Protein AF-A0A428RPM4-F1 (afdb_monomer)

pLDDT: mean 79.4, std 20.03, range [29.44, 98.31]

Nearest PDB structures (foldseek):
  3gei-assembly2_C  TM=2.822E-01  e=1.642E+00  Chlorobaculum tepidum
  3gei-assembly2_B  TM=3.464E-01  e=2.637E+00  Chlorobaculum tepidum
  3gei-assembly1_A-2  TM=3.488E-01  e=3.039E+00  Chlorobaculum tepidum

Secondary structure (DSSP, 8-state):
--------TT----HHHHHHHHHTS--------------HHHHHHHHHHHHHHHHHHHHTT-TTTS--EE-TTSSEE-TTPPP--TT-PPPTTTTHHHHHHHTT-GGG-TTTHHHHHHHHHS-SSS-HHHHHHHHHHHHHTSTT----HHHHHHHHHHHHHHHHHHHHHHHHHHHHHHH-GGGGG-SSS-SHHHHHHHHHHHTT----SS--SSHHHHHTTS---STTHHHHHHHHHHHHHHHHHHHHHHHHSS-HHHHHHHHHHHHHHHHHHTT---HHHHHHHHHHSPP---

Organism: NCBI:txid1325733

Mean predicted aligned error: 12.42 Å

Structure (mmCIF, N/CA/C/O backbone):
data_AF-A0A428RPM4-F1
#
_entry.id   AF-A0A428RPM4-F1
#
loop_
_atom_site.group_PDB
_atom_site.id
_atom_site.type_symbol
_atom_site.label_atom_id
_atom_site.label_alt_id
_atom_site.label_comp_id
_atom_site.label_asym_id
_atom_site.label_entity_id
_atom_site.label_seq_id
_atom_site.pdbx_PDB_ins_code
_atom_site.Cartn_x
_atom_site.Cartn_y
_atom_site.Cartn_z
_atom_site.occupancy
_atom_site.B_iso_or_equiv
_atom_site.auth_seq_id
_atom_site.auth_comp_id
_atom_site.auth_asym_id
_atom_site.auth_atom_id
_atom_site.pdbx_PDB_model_num
ATOM 1 N N . MET A 1 1 ? 52.875 -38.353 -20.914 1.00 39.22 1 MET A N 1
ATOM 2 C CA . MET A 1 1 ? 52.118 -38.393 -19.646 1.00 39.22 1 MET A CA 1
ATOM 3 C C . MET A 1 1 ? 50.857 -37.572 -19.830 1.00 39.22 1 MET A C 1
ATOM 5 O O . MET A 1 1 ? 50.895 -36.584 -20.552 1.00 39.22 1 MET A O 1
ATOM 9 N N . ASP A 1 2 ? 49.762 -38.096 -19.299 1.00 30.70 2 ASP A N 1
ATOM 10 C CA . ASP A 1 2 ? 48.407 -38.073 -19.847 1.00 30.70 2 ASP A CA 1
ATOM 11 C C . ASP A 1 2 ? 47.701 -36.726 -20.037 1.00 30.70 2 ASP A C 1
ATOM 13 O O . ASP A 1 2 ? 47.651 -35.876 -19.153 1.00 30.70 2 ASP A O 1
ATOM 17 N N . ARG A 1 3 ? 47.013 -36.641 -21.184 1.00 38.94 3 ARG A N 1
ATOM 18 C CA . ARG A 1 3 ? 45.742 -35.934 -21.367 1.00 38.94 3 ARG A CA 1
ATOM 19 C C . ARG A 1 3 ? 44.627 -36.953 -21.120 1.00 38.94 3 ARG A C 1
ATOM 21 O O . ARG A 1 3 ? 44.467 -37.821 -21.970 1.00 38.94 3 ARG A O 1
ATOM 28 N N . SER A 1 4 ? 43.868 -36.855 -20.025 1.00 35.62 4 SER A N 1
ATOM 29 C CA . SER A 1 4 ? 42.532 -37.474 -19.867 1.00 35.62 4 SER A CA 1
ATOM 30 C C . SER A 1 4 ? 41.901 -37.121 -18.517 1.00 35.62 4 SER A C 1
ATOM 32 O O . SER A 1 4 ? 42.290 -37.663 -17.491 1.00 35.62 4 SER A O 1
ATOM 34 N N . ALA A 1 5 ? 40.903 -36.239 -18.539 1.00 41.16 5 ALA A N 1
ATOM 35 C CA . ALA A 1 5 ? 39.765 -36.214 -17.612 1.00 41.16 5 ALA A CA 1
ATOM 36 C C . ALA A 1 5 ? 38.704 -35.296 -18.251 1.00 41.16 5 ALA A C 1
ATOM 38 O O . ALA A 1 5 ? 38.749 -34.079 -18.113 1.00 41.16 5 ALA A O 1
ATOM 39 N N . LEU A 1 6 ? 38.031 -35.788 -19.292 1.00 35.53 6 LEU A N 1
ATOM 40 C CA . LEU A 1 6 ? 36.668 -36.329 -19.217 1.00 35.53 6 LEU A CA 1
ATOM 41 C C . LEU A 1 6 ? 35.630 -35.287 -18.780 1.00 35.53 6 LEU A C 1
ATOM 43 O O . LEU A 1 6 ? 35.287 -35.128 -17.615 1.00 35.53 6 LEU A O 1
ATOM 47 N N . TYR A 1 7 ? 35.139 -34.615 -19.821 1.00 34.03 7 TYR A N 1
ATOM 48 C CA . TYR A 1 7 ? 33.744 -34.250 -20.039 1.00 34.03 7 TYR A CA 1
ATOM 49 C C . TYR A 1 7 ? 32.807 -35.312 -19.434 1.00 34.03 7 TYR A C 1
ATOM 51 O O . TYR A 1 7 ? 32.872 -36.476 -19.832 1.00 34.03 7 TYR A O 1
ATOM 59 N N . ASP A 1 8 ? 31.949 -34.914 -18.496 1.00 38.62 8 ASP A N 1
ATOM 60 C CA . ASP A 1 8 ? 30.828 -35.733 -18.028 1.00 38.62 8 ASP A CA 1
ATOM 61 C C . ASP A 1 8 ? 29.571 -35.318 -18.819 1.00 38.62 8 ASP A C 1
ATOM 63 O O . ASP A 1 8 ? 29.056 -34.214 -18.606 1.00 38.62 8 ASP A O 1
ATOM 67 N N . PRO A 1 9 ? 29.079 -36.142 -19.766 1.00 36.06 9 PRO A N 1
ATOM 68 C CA . PRO A 1 9 ? 27.931 -35.804 -20.598 1.00 36.06 9 PRO A CA 1
ATOM 69 C C . PRO A 1 9 ? 26.579 -36.007 -19.891 1.00 36.06 9 PRO A C 1
ATOM 71 O O . PRO A 1 9 ? 25.546 -35.819 -20.525 1.00 36.06 9 PRO A O 1
ATOM 74 N N . ASN A 1 10 ? 26.554 -36.352 -18.596 1.00 34.84 10 ASN A N 1
ATOM 75 C CA . ASN A 1 10 ? 25.318 -36.625 -17.852 1.00 34.84 10 ASN A CA 1
ATOM 76 C C . ASN A 1 10 ? 24.951 -35.571 -16.799 1.00 34.84 10 ASN A C 1
ATOM 78 O O . ASN A 1 10 ? 24.071 -35.802 -15.967 1.00 34.84 10 ASN A O 1
ATOM 82 N N . ARG A 1 11 ? 25.531 -34.366 -16.852 1.00 37.38 11 ARG A N 1
ATOM 83 C CA . ARG A 1 11 ? 25.054 -33.240 -16.033 1.00 37.38 11 ARG A CA 1
ATOM 84 C C . ARG A 1 11 ? 23.840 -32.561 -16.679 1.00 37.38 11 ARG A C 1
ATOM 86 O O . ARG A 1 11 ? 23.841 -31.367 -16.955 1.00 37.38 11 ARG A O 1
ATOM 93 N N . THR A 1 12 ? 22.786 -33.340 -16.916 1.00 35.66 12 THR A N 1
ATOM 94 C CA . THR A 1 12 ? 21.436 -32.832 -17.178 1.00 35.66 12 THR A CA 1
ATOM 95 C C . THR A 1 12 ? 20.975 -32.031 -15.965 1.00 35.66 12 THR A C 1
ATOM 97 O O . THR A 1 12 ? 20.675 -32.575 -14.901 1.00 35.66 12 THR A O 1
ATOM 100 N N . THR A 1 13 ? 20.960 -30.711 -16.117 1.00 39.72 13 THR A N 1
ATOM 101 C CA . THR A 1 13 ? 20.360 -29.760 -15.189 1.00 39.72 13 THR A CA 1
ATOM 102 C C . THR A 1 13 ? 18.851 -29.998 -15.143 1.00 39.72 13 THR A C 1
ATOM 104 O O . THR A 1 13 ? 18.083 -29.477 -15.945 1.00 39.72 13 THR A O 1
ATOM 107 N N . ASN A 1 14 ? 18.414 -30.793 -14.165 1.00 38.25 14 ASN A N 1
ATOM 108 C CA . ASN A 1 14 ? 17.008 -31.020 -13.805 1.00 38.25 14 ASN A CA 1
ATOM 109 C C . ASN A 1 14 ? 16.350 -29.773 -13.166 1.00 38.25 14 ASN A C 1
ATOM 111 O O . ASN A 1 14 ? 15.651 -29.869 -12.159 1.00 38.25 14 ASN A O 1
ATOM 115 N N . ALA A 1 15 ? 16.570 -28.590 -13.741 1.00 42.22 15 ALA A N 1
ATOM 116 C CA . ALA A 1 15 ? 16.002 -27.330 -13.269 1.00 42.22 15 ALA A CA 1
ATOM 117 C C . ALA A 1 15 ? 14.470 -27.213 -13.462 1.00 42.22 15 ALA A C 1
ATOM 119 O O . ALA A 1 15 ? 13.824 -26.666 -12.570 1.00 42.22 15 ALA A O 1
ATOM 120 N N . PRO A 1 16 ? 13.825 -27.775 -14.514 1.00 41.69 16 PRO A N 1
ATOM 121 C CA . PRO A 1 16 ? 12.373 -27.617 -14.668 1.00 41.69 16 PRO A CA 1
ATOM 122 C C . PRO A 1 16 ? 11.565 -28.509 -13.710 1.00 41.69 16 PRO A C 1
ATOM 124 O O . PRO A 1 16 ? 10.480 -28.136 -13.273 1.00 41.69 16 PRO A O 1
ATOM 127 N N . ALA A 1 17 ? 12.097 -29.683 -13.347 1.00 39.31 17 ALA A N 1
ATOM 128 C CA . ALA A 1 17 ? 11.408 -30.642 -12.479 1.00 39.31 17 ALA A CA 1
ATOM 129 C C . ALA A 1 17 ? 11.501 -30.271 -10.988 1.00 39.31 17 ALA A C 1
ATOM 131 O O . ALA A 1 17 ? 10.574 -30.543 -10.227 1.00 39.31 17 ALA A O 1
ATOM 132 N N . GLN A 1 18 ? 12.588 -29.613 -10.566 1.00 39.88 18 GLN A N 1
ATOM 133 C CA . GLN A 1 18 ? 12.721 -29.115 -9.194 1.00 39.88 18 GLN A CA 1
ATOM 134 C C . GLN A 1 18 ? 11.823 -27.900 -8.920 1.00 39.88 18 GLN A C 1
ATOM 136 O O . GLN A 1 18 ? 11.334 -27.774 -7.800 1.00 39.88 18 GLN A O 1
ATOM 141 N N . LEU A 1 19 ? 11.537 -27.068 -9.930 1.00 38.69 19 LEU A N 1
ATOM 142 C CA . LEU A 1 19 ? 10.578 -25.961 -9.818 1.00 38.69 19 LEU A CA 1
ATOM 143 C C . LEU A 1 19 ? 9.126 -26.463 -9.750 1.00 38.69 19 LEU A C 1
ATOM 145 O O . LEU A 1 19 ? 8.358 -26.026 -8.896 1.00 38.69 19 LEU A O 1
ATOM 149 N N . LEU A 1 20 ? 8.766 -27.462 -10.562 1.00 35.69 20 LEU A N 1
ATOM 150 C CA . LEU A 1 20 ? 7.437 -28.087 -10.511 1.00 35.69 20 LEU A CA 1
ATOM 151 C C . LEU A 1 20 ? 7.187 -28.862 -9.204 1.00 35.69 20 LEU A C 1
ATOM 153 O O . LEU A 1 20 ? 6.078 -28.821 -8.678 1.00 35.69 20 LEU A O 1
ATOM 157 N N . ALA A 1 21 ? 8.214 -29.492 -8.623 1.00 38.84 21 ALA A N 1
ATOM 158 C CA . ALA A 1 21 ? 8.105 -30.173 -7.329 1.00 38.84 21 ALA A CA 1
ATOM 159 C C . ALA A 1 21 ? 7.986 -29.212 -6.125 1.00 38.84 21 ALA A C 1
ATOM 161 O O . ALA A 1 21 ? 7.526 -29.626 -5.058 1.00 38.84 21 ALA A O 1
ATOM 162 N N . GLN A 1 22 ? 8.386 -27.942 -6.272 1.00 39.94 22 GLN A N 1
ATOM 163 C CA . GLN A 1 22 ? 8.163 -26.907 -5.253 1.00 39.94 22 GLN A CA 1
ATOM 164 C C . GLN A 1 22 ? 6.735 -26.346 -5.302 1.00 39.94 22 GLN A C 1
ATOM 166 O O . GLN A 1 22 ? 6.179 -26.034 -4.250 1.00 39.94 22 GLN A O 1
ATOM 171 N N . LEU A 1 23 ? 6.106 -26.324 -6.483 1.00 36.31 23 LEU A N 1
ATOM 172 C CA . LEU A 1 23 ? 4.717 -25.882 -6.677 1.00 36.31 23 LEU A CA 1
ATOM 173 C C . LEU A 1 23 ? 3.664 -26.903 -6.206 1.00 36.31 23 LEU A C 1
ATOM 175 O O . LEU A 1 23 ? 2.506 -26.544 -6.015 1.00 36.31 23 LEU A O 1
ATOM 179 N N . THR A 1 24 ? 4.048 -28.163 -5.981 1.00 33.50 24 THR A 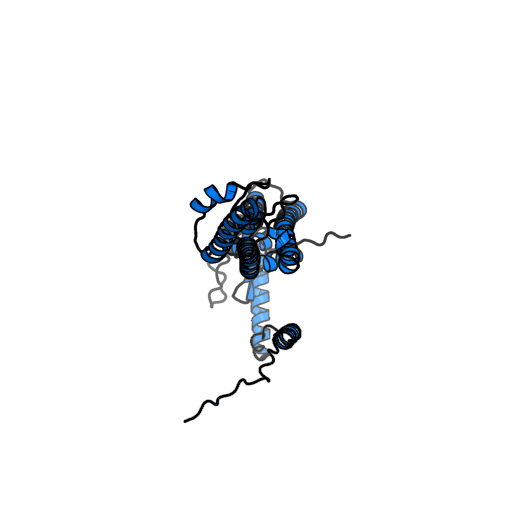N 1
ATOM 180 C CA . THR A 1 24 ? 3.146 -29.228 -5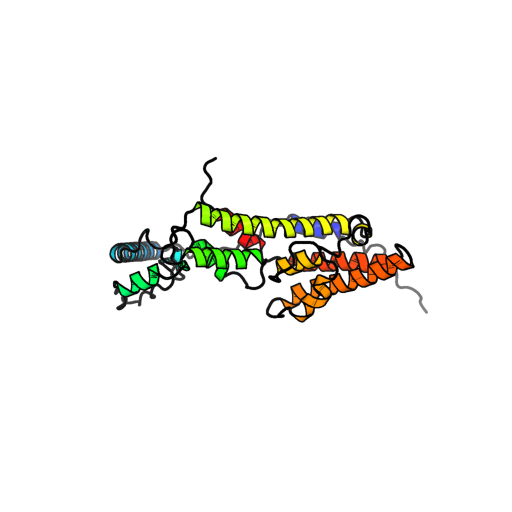.501 1.00 33.50 24 THR A CA 1
ATOM 181 C C . THR A 1 24 ? 3.359 -29.616 -4.039 1.00 33.50 24 THR A C 1
ATOM 183 O O . THR A 1 24 ? 2.801 -30.617 -3.584 1.00 33.50 24 THR A O 1
ATOM 186 N N . ARG A 1 25 ? 4.162 -28.868 -3.268 1.00 31.44 25 ARG A N 1
ATOM 187 C CA . ARG A 1 25 ? 4.266 -29.138 -1.829 1.00 31.44 25 ARG A CA 1
ATOM 188 C C . ARG A 1 25 ? 2.937 -28.782 -1.158 1.00 31.44 25 ARG A C 1
ATOM 190 O O . ARG A 1 25 ? 2.481 -27.648 -1.308 1.00 31.44 25 ARG A O 1
ATOM 197 N N . PRO A 1 26 ? 2.307 -29.704 -0.406 1.00 30.61 26 PRO A N 1
ATOM 198 C CA . PRO A 1 26 ? 1.167 -29.339 0.415 1.00 30.61 26 PRO A CA 1
ATOM 199 C C . PRO A 1 26 ? 1.615 -28.205 1.330 1.00 30.61 26 PRO A C 1
ATOM 201 O O . PRO A 1 26 ? 2.665 -28.314 1.971 1.00 30.61 26 PRO A O 1
ATOM 204 N N . ARG A 1 27 ? 0.834 -27.113 1.326 1.00 37.53 27 ARG A N 1
ATOM 205 C CA . ARG A 1 27 ? 0.951 -25.984 2.251 1.00 37.53 27 ARG A CA 1
ATOM 206 C C . ARG A 1 27 ? 1.412 -26.539 3.590 1.00 37.53 27 ARG A C 1
ATOM 208 O O . ARG A 1 27 ? 0.703 -27.351 4.187 1.00 37.53 27 ARG A O 1
ATOM 215 N N . SER A 1 28 ? 2.600 -26.141 4.039 1.00 35.09 28 SER A N 1
ATOM 216 C CA . SER A 1 28 ? 2.942 -26.285 5.442 1.00 35.09 28 SER A CA 1
ATOM 217 C C . SER A 1 28 ? 1.869 -25.502 6.175 1.00 35.09 28 SER A C 1
ATOM 219 O O . SER A 1 28 ? 1.905 -24.273 6.215 1.00 35.09 28 SER A O 1
ATOM 221 N N . PHE A 1 29 ? 0.861 -26.224 6.664 1.00 34.94 29 PHE A N 1
ATOM 222 C CA . PHE A 1 29 ? -0.007 -25.745 7.711 1.00 34.94 29 PHE A CA 1
ATOM 223 C C . PHE A 1 29 ? 0.923 -25.073 8.703 1.00 34.94 29 PHE A C 1
ATOM 225 O O . PHE A 1 29 ? 1.905 -25.690 9.132 1.00 34.94 29 PHE A O 1
ATOM 232 N N . ILE A 1 30 ? 0.642 -23.807 9.009 1.00 31.69 30 ILE A N 1
ATOM 233 C CA . ILE A 1 30 ? 1.095 -23.202 10.251 1.00 31.69 30 ILE A CA 1
ATOM 234 C C . ILE A 1 30 ? 0.892 -24.303 11.279 1.00 31.69 30 ILE A C 1
ATOM 236 O O . ILE A 1 30 ? -0.237 -24.753 11.495 1.00 31.69 30 ILE A O 1
ATOM 240 N N . LYS A 1 31 ? 1.998 -24.859 11.777 1.00 30.45 31 LYS A N 1
ATOM 241 C CA . LYS A 1 31 ? 1.939 -25.869 12.815 1.00 30.45 31 LYS A CA 1
ATOM 242 C C . LYS A 1 31 ? 1.395 -25.065 13.976 1.00 30.45 31 LYS A C 1
ATOM 244 O O . LYS A 1 31 ? 2.150 -24.323 14.601 1.00 30.45 31 LYS A O 1
ATOM 249 N N . MET A 1 32 ? 0.072 -25.108 14.163 1.00 29.44 32 MET A N 1
ATOM 250 C CA . MET A 1 32 ? -0.535 -24.548 15.353 1.00 29.44 32 MET A CA 1
ATOM 251 C C . MET A 1 32 ? 0.316 -25.074 16.506 1.00 29.44 32 MET A C 1
ATOM 253 O O . MET A 1 32 ? 0.685 -26.262 16.469 1.00 29.44 32 MET A O 1
ATOM 257 N N . PRO A 1 33 ? 0.714 -24.216 17.461 1.00 35.88 33 PRO A N 1
ATOM 258 C CA . PRO A 1 33 ? 1.387 -24.705 18.651 1.00 35.88 33 PRO A CA 1
ATOM 259 C C . PRO A 1 33 ? 0.584 -25.916 19.133 1.00 35.88 33 PRO A C 1
ATOM 261 O O . PRO A 1 33 ? -0.650 -25.848 19.080 1.00 35.88 33 PRO A O 1
ATOM 264 N N . PRO A 1 34 ? 1.242 -27.049 19.460 1.00 32.94 34 PRO A N 1
ATOM 265 C CA . PRO A 1 34 ? 0.535 -28.270 19.814 1.00 32.94 34 PRO A CA 1
ATOM 266 C C . PRO A 1 34 ? -0.546 -27.878 20.805 1.00 32.94 34 PRO A C 1
ATOM 268 O O . PRO A 1 34 ? -0.228 -27.244 21.815 1.00 32.94 34 PRO A O 1
ATOM 271 N N . SER A 1 35 ? -1.806 -28.141 20.445 1.00 47.25 35 SER A N 1
ATOM 272 C CA . SER A 1 35 ? -2.949 -27.806 21.277 1.00 47.25 35 SER A CA 1
ATOM 273 C C . SER A 1 35 ? -2.623 -28.324 22.665 1.00 47.25 35 SER A C 1
ATOM 275 O O . SER A 1 35 ? -2.435 -29.528 22.863 1.00 47.25 35 SER A O 1
ATOM 277 N N . LEU A 1 36 ? -2.417 -27.384 23.595 1.00 46.25 36 LEU A N 1
ATOM 278 C CA . LEU A 1 36 ? -2.118 -27.709 24.979 1.00 46.25 36 LEU A CA 1
ATOM 279 C C . LEU A 1 36 ? -3.168 -28.735 25.404 1.00 46.25 36 LEU A C 1
ATOM 281 O O . LEU A 1 36 ? -4.349 -28.500 25.132 1.00 46.25 36 LEU A O 1
ATOM 285 N N . PRO A 1 37 ? -2.773 -29.872 26.002 1.00 42.72 37 PRO A N 1
ATOM 286 C CA . PRO A 1 37 ? -3.720 -30.921 26.341 1.00 42.72 37 PRO A CA 1
ATOM 287 C C . PRO A 1 37 ? -4.884 -30.295 27.110 1.00 42.72 37 PRO A C 1
ATOM 289 O O . PRO A 1 37 ? -4.662 -29.640 28.134 1.00 42.72 37 PRO A O 1
ATOM 292 N N . HIS A 1 38 ? -6.096 -30.445 26.564 1.00 44.34 38 HIS A N 1
ATOM 293 C CA . HIS A 1 38 ? -7.338 -29.957 27.153 1.00 44.34 38 HIS A CA 1
ATOM 294 C C . HIS A 1 38 ? -7.514 -30.616 28.518 1.00 44.34 38 HIS A C 1
ATOM 296 O O . HIS A 1 38 ? -8.051 -31.717 28.641 1.00 44.34 38 HIS A O 1
ATOM 302 N N . SER A 1 39 ? -7.002 -29.970 29.564 1.00 53.78 39 SER A N 1
ATOM 303 C CA . SER A 1 39 ? -7.335 -30.341 30.924 1.00 53.78 39 SER A CA 1
ATOM 304 C C . SER A 1 39 ? -8.681 -29.686 31.247 1.00 53.78 39 SER A C 1
ATOM 306 O O . SER A 1 39 ? -8.790 -28.461 31.166 1.00 53.78 39 SER A O 1
ATOM 308 N N . PRO A 1 40 ? -9.713 -30.452 31.647 1.00 59.47 40 PRO A N 1
ATOM 309 C CA . PRO A 1 40 ? -11.056 -29.919 31.904 1.00 59.47 40 PRO A CA 1
ATOM 310 C C . PRO A 1 40 ? -11.080 -28.723 32.874 1.00 59.47 40 PRO A C 1
ATOM 312 O O . PRO A 1 40 ? -11.929 -27.837 32.768 1.00 59.47 40 PRO A O 1
ATOM 315 N N . GLY A 1 41 ? -10.115 -28.670 33.802 1.00 65.75 41 GLY A N 1
ATOM 316 C CA . GLY A 1 41 ? -9.934 -27.557 34.736 1.00 65.75 41 GLY A CA 1
ATOM 317 C C . GLY A 1 41 ? -9.415 -26.261 34.098 1.00 65.75 41 GLY A C 1
ATOM 318 O O . GLY A 1 41 ? -9.773 -25.181 34.562 1.00 65.75 41 GLY A O 1
ATOM 319 N N . ARG A 1 42 ? -8.624 -26.336 33.020 1.00 69.75 42 ARG A N 1
ATOM 320 C CA . ARG A 1 42 ? -8.118 -25.158 32.293 1.00 69.75 42 ARG A CA 1
ATOM 321 C C . ARG A 1 42 ? -9.239 -24.500 31.482 1.00 69.75 42 ARG A C 1
ATOM 323 O O . ARG A 1 42 ? -9.400 -23.286 31.551 1.00 69.75 42 ARG A O 1
ATOM 330 N N . ASP A 1 43 ? -10.096 -25.302 30.851 1.00 76.69 43 ASP A N 1
ATOM 331 C CA . ASP A 1 43 ? -11.269 -24.811 30.111 1.00 76.69 43 ASP A CA 1
ATOM 332 C C . ASP A 1 43 ? -12.345 -24.226 31.040 1.00 76.69 43 ASP A C 1
ATOM 334 O O . ASP A 1 43 ? -13.056 -23.282 30.691 1.00 76.69 43 ASP A O 1
ATOM 338 N N . ALA A 1 44 ? -12.519 -24.793 32.239 1.00 80.81 44 ALA A N 1
ATOM 339 C CA . ALA A 1 44 ? -13.427 -24.242 33.246 1.00 80.81 44 ALA A CA 1
ATOM 340 C C . ALA A 1 44 ? -12.950 -22.872 33.754 1.00 80.81 44 ALA A C 1
ATOM 342 O O . ALA A 1 44 ? -13.760 -21.950 33.857 1.00 80.81 44 ALA A O 1
ATOM 343 N N . ARG A 1 45 ? -11.643 -22.732 34.007 1.00 82.50 45 ARG A N 1
ATOM 344 C CA . ARG A 1 45 ? -11.022 -21.476 34.435 1.00 82.50 45 ARG A CA 1
ATOM 345 C C . ARG A 1 45 ? -11.130 -20.388 33.366 1.00 82.50 45 ARG A C 1
ATOM 347 O O . ARG A 1 45 ? -11.660 -19.324 33.661 1.00 82.50 45 ARG A O 1
ATOM 354 N N . TRP A 1 46 ? -10.743 -20.684 32.126 1.00 83.06 46 TRP A N 1
ATOM 355 C CA . TRP A 1 46 ? -10.836 -19.723 31.022 1.00 83.06 46 TRP A CA 1
ATOM 356 C C . TRP A 1 46 ? -12.277 -19.238 30.798 1.00 83.06 46 TRP A C 1
ATOM 358 O O . TRP A 1 46 ? -12.525 -18.048 30.633 1.00 83.06 46 TRP A O 1
ATOM 368 N N . ARG A 1 47 ? -13.271 -20.137 30.883 1.00 85.12 47 ARG A N 1
ATOM 369 C CA . ARG A 1 47 ? -14.692 -19.749 30.795 1.00 85.12 47 ARG A CA 1
ATOM 370 C C . ARG A 1 47 ? -15.133 -18.823 31.929 1.00 85.12 47 ARG A C 1
ATOM 372 O O . ARG A 1 47 ? -16.009 -17.988 31.708 1.00 85.12 47 ARG A O 1
ATOM 379 N N . ALA A 1 48 ? -14.590 -18.991 33.134 1.00 85.56 48 ALA A N 1
ATOM 380 C CA . ALA A 1 48 ? -14.882 -18.104 34.256 1.00 85.56 48 ALA A CA 1
ATOM 381 C C . ALA A 1 48 ? -14.272 -16.711 34.029 1.00 85.56 48 ALA A C 1
ATOM 383 O O . ALA A 1 48 ? -14.994 -15.722 34.138 1.00 85.56 48 ALA A O 1
ATOM 384 N N . GLU A 1 49 ? -13.004 -16.655 33.617 1.00 85.00 49 GLU A N 1
ATOM 385 C CA . GLU A 1 49 ? -12.281 -15.417 33.287 1.00 85.00 49 GLU A CA 1
ATOM 386 C C . GLU A 1 49 ? -12.975 -14.653 32.141 1.00 85.00 49 GLU A C 1
ATOM 388 O O . GLU A 1 49 ? -13.293 -13.473 32.273 1.00 85.00 49 GLU A O 1
ATOM 393 N N . MET A 1 50 ? -13.364 -15.349 31.068 1.00 87.25 50 MET A N 1
ATOM 394 C CA . MET A 1 50 ? -14.142 -14.791 29.953 1.00 87.25 50 MET A CA 1
ATOM 395 C C . MET A 1 50 ? -15.472 -14.172 30.412 1.00 87.25 50 MET A C 1
ATOM 397 O O . MET A 1 50 ? -15.807 -13.046 30.042 1.00 87.25 50 MET A O 1
ATOM 401 N N . ARG A 1 51 ? -16.250 -14.881 31.243 1.00 86.62 51 ARG A N 1
ATOM 402 C CA . ARG A 1 51 ? -17.528 -14.357 31.763 1.00 86.62 51 ARG A CA 1
ATOM 403 C C . ARG A 1 51 ? -17.325 -13.132 32.644 1.00 86.62 51 ARG A C 1
ATOM 405 O O . ARG A 1 51 ? -18.117 -12.195 32.560 1.00 86.62 51 ARG A O 1
ATOM 412 N N . GLN A 1 52 ? -16.287 -13.143 33.475 1.00 84.56 52 GLN A N 1
ATOM 413 C CA . GLN A 1 52 ? -15.943 -12.019 34.336 1.00 84.56 52 GLN A CA 1
ATOM 414 C C . GLN A 1 52 ? -15.557 -10.790 33.505 1.00 84.56 52 GLN A C 1
ATOM 416 O O . GLN A 1 52 ? -16.100 -9.711 33.740 1.00 84.56 52 GLN A O 1
ATOM 421 N N . ARG A 1 53 ? -14.720 -10.964 32.475 1.00 87.31 53 ARG A N 1
ATOM 422 C CA . ARG A 1 53 ? -14.323 -9.891 31.556 1.00 87.31 53 ARG A CA 1
ATOM 423 C C . ARG A 1 53 ? -15.516 -9.288 30.817 1.00 87.31 53 ARG A C 1
ATOM 425 O O . ARG A 1 53 ? -15.666 -8.069 30.772 1.00 87.31 53 ARG A O 1
ATOM 432 N N . LEU A 1 54 ? -16.412 -10.123 30.289 1.00 88.25 54 LEU A N 1
ATOM 433 C CA . LEU A 1 54 ? -17.631 -9.657 29.620 1.00 88.25 54 LEU A CA 1
ATOM 434 C C . LEU A 1 54 ? -18.562 -8.893 30.573 1.00 88.25 54 LEU A C 1
ATOM 436 O O . LEU A 1 54 ? -19.103 -7.853 30.196 1.00 88.25 54 LEU A O 1
ATOM 440 N N . ALA A 1 55 ? -18.731 -9.374 31.810 1.00 85.69 55 ALA A N 1
ATOM 441 C CA . ALA A 1 55 ? -19.504 -8.665 32.827 1.00 85.69 55 ALA A CA 1
ATOM 442 C C . ALA A 1 55 ? -18.880 -7.302 33.151 1.00 85.69 55 ALA A C 1
ATOM 444 O O . ALA A 1 55 ? -19.592 -6.303 33.213 1.00 85.69 55 ALA A O 1
ATOM 445 N N . TRP A 1 56 ? -17.553 -7.234 33.264 1.00 84.81 56 TRP A N 1
ATOM 446 C CA . TRP A 1 56 ? -16.851 -5.982 33.515 1.00 84.81 56 TRP A CA 1
ATOM 447 C C . TRP A 1 56 ? -17.011 -4.975 32.365 1.00 84.81 56 TRP A C 1
ATOM 449 O O . TRP A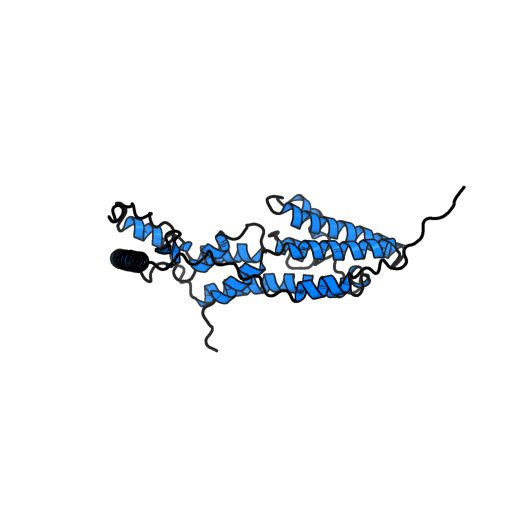 1 56 ? -17.350 -3.818 32.611 1.00 84.81 56 TRP A O 1
ATOM 459 N N . LEU A 1 57 ? -16.862 -5.404 31.107 1.00 87.75 57 LEU A N 1
ATOM 460 C CA . LEU A 1 57 ? -17.085 -4.555 29.925 1.00 87.75 57 LEU A CA 1
ATOM 461 C C . LEU A 1 57 ? -18.529 -4.035 29.842 1.00 87.75 57 LEU A C 1
ATOM 463 O O . LEU A 1 57 ? -18.762 -2.876 29.477 1.00 87.75 57 LEU A O 1
ATOM 467 N N . ARG A 1 58 ? -19.504 -4.878 30.203 1.00 87.00 58 ARG A N 1
ATOM 468 C CA . ARG A 1 58 ? -20.914 -4.486 30.319 1.00 87.00 58 ARG A CA 1
ATOM 469 C C . ARG A 1 58 ? -21.101 -3.430 31.405 1.00 87.00 58 ARG A C 1
ATOM 471 O O . ARG A 1 58 ? -21.736 -2.412 31.144 1.00 87.00 58 ARG A O 1
ATOM 478 N N . ASP A 1 59 ? -20.538 -3.648 32.590 1.00 85.31 59 ASP A N 1
ATOM 479 C CA . ASP A 1 59 ? -20.713 -2.768 33.750 1.00 85.31 59 ASP A CA 1
ATOM 480 C C . ASP A 1 59 ? -19.986 -1.420 33.563 1.00 85.31 59 ASP A C 1
ATOM 482 O O . ASP A 1 59 ? -20.466 -0.382 34.017 1.00 85.31 59 ASP A O 1
ATOM 486 N N . LEU A 1 60 ? -18.883 -1.396 32.803 1.00 85.19 60 LEU A N 1
ATOM 487 C CA . LEU A 1 60 ? -18.249 -0.165 32.310 1.00 85.19 60 LEU A CA 1
ATOM 488 C C . LEU A 1 60 ? -19.107 0.579 31.269 1.00 85.19 60 LEU A C 1
ATOM 490 O O . LEU A 1 60 ? -18.863 1.756 30.995 1.00 85.19 60 LEU A O 1
ATOM 494 N N . GLY A 1 61 ? -20.096 -0.089 30.671 1.00 86.25 61 GLY A N 1
ATOM 495 C CA . GLY A 1 61 ? -20.998 0.483 29.675 1.00 86.25 61 GLY A CA 1
ATOM 496 C C . GLY A 1 61 ? -20.333 0.774 28.329 1.00 86.25 61 GLY A C 1
ATOM 497 O O . GLY A 1 61 ? -20.779 1.696 27.637 1.00 86.25 61 GLY A O 1
ATOM 498 N N . VAL A 1 62 ? -19.270 0.035 27.981 1.00 87.81 62 VAL A N 1
ATOM 499 C CA . VAL A 1 62 ? -18.497 0.206 26.734 1.00 87.81 62 VAL A CA 1
ATOM 500 C C . VAL A 1 62 ? -18.927 -0.747 25.617 1.00 87.81 62 VAL A C 1
ATOM 502 O O . VAL A 1 62 ? -18.636 -0.478 24.454 1.00 87.81 62 VAL A O 1
ATOM 505 N N . MET A 1 63 ? -19.657 -1.824 25.933 1.00 85.62 63 MET A N 1
ATOM 506 C CA . MET A 1 63 ? -20.164 -2.757 24.918 1.00 85.62 63 MET A CA 1
ATOM 507 C C . MET A 1 63 ? -21.017 -2.024 23.871 1.00 85.62 63 MET A C 1
ATOM 509 O O . MET A 1 63 ? -21.920 -1.264 24.220 1.00 85.62 63 MET A O 1
ATOM 513 N N . GLY A 1 64 ? -20.697 -2.229 22.591 1.00 82.75 64 GLY A N 1
ATOM 514 C CA . GLY A 1 64 ? -21.351 -1.561 21.458 1.00 82.75 64 GLY A CA 1
ATOM 515 C C . GLY A 1 64 ? -20.950 -0.096 21.246 1.00 82.75 64 GLY A C 1
ATOM 516 O O . GLY A 1 64 ? -21.388 0.515 20.277 1.00 82.75 64 GLY A O 1
ATOM 517 N N . LYS A 1 65 ? -20.120 0.479 22.125 1.00 86.81 65 LYS A N 1
ATOM 518 C CA . LYS A 1 65 ? -19.584 1.846 21.989 1.00 86.81 65 LYS A CA 1
ATOM 519 C C . LYS A 1 65 ? -18.106 1.874 21.643 1.00 86.81 65 LYS A C 1
ATOM 521 O O . LYS A 1 65 ? -17.617 2.913 21.211 1.00 86.81 65 LYS A O 1
ATOM 526 N N . VAL A 1 66 ? -17.413 0.759 21.854 1.00 89.12 66 VAL A N 1
ATOM 527 C CA . VAL A 1 66 ? -16.032 0.575 21.426 1.00 89.12 66 VAL A CA 1
ATOM 528 C C . VAL A 1 66 ? -15.879 -0.689 20.590 1.00 89.12 66 VAL A C 1
ATOM 530 O O . VAL A 1 66 ? -16.654 -1.635 20.745 1.00 89.12 66 VAL A O 1
ATOM 533 N N . HIS A 1 67 ? -14.869 -0.699 19.728 1.00 88.19 67 HIS A N 1
ATOM 534 C CA . HIS A 1 67 ? -14.355 -1.907 19.103 1.00 88.19 67 HIS A CA 1
ATOM 535 C C . HIS A 1 67 ? -13.788 -2.834 20.185 1.00 88.19 67 HIS A C 1
ATOM 537 O O . HIS A 1 67 ? -13.036 -2.390 21.056 1.00 88.19 67 HIS A O 1
ATOM 543 N N . ILE A 1 68 ? -14.209 -4.097 20.150 1.00 89.19 68 ILE A N 1
ATOM 544 C CA . ILE A 1 68 ? -13.768 -5.136 21.076 1.00 89.19 68 ILE A CA 1
ATOM 545 C C . ILE A 1 68 ? -12.972 -6.159 20.281 1.00 89.19 68 ILE A C 1
ATOM 547 O O . ILE A 1 68 ? -13.486 -6.688 19.298 1.00 89.19 68 ILE A O 1
ATOM 551 N N . ASP A 1 69 ? -11.766 -6.450 20.752 1.00 85.06 69 ASP A N 1
ATOM 552 C CA . ASP A 1 69 ? -10.857 -7.426 20.160 1.00 85.06 69 ASP A CA 1
ATOM 553 C C . ASP A 1 69 ? -10.299 -8.371 21.239 1.00 85.06 69 ASP A C 1
ATOM 555 O O . ASP A 1 69 ? -10.504 -8.162 22.443 1.00 85.06 69 ASP A O 1
ATOM 559 N N . VAL A 1 70 ? -9.624 -9.436 20.815 1.00 85.94 70 VAL A N 1
ATOM 560 C CA . VAL A 1 70 ? -8.932 -10.385 21.688 1.00 85.94 70 VAL A CA 1
ATOM 561 C C . VAL A 1 70 ? -7.574 -9.804 22.080 1.00 85.94 70 VAL A C 1
ATOM 563 O O . VAL A 1 70 ? -6.697 -9.613 21.244 1.00 85.94 70 VAL A O 1
ATOM 566 N N . LEU A 1 71 ? -7.386 -9.533 23.372 1.00 84.25 71 LEU A N 1
ATOM 567 C CA . LEU A 1 71 ? -6.126 -9.020 23.914 1.00 84.25 71 LEU A CA 1
ATOM 568 C C . LEU A 1 71 ? -5.069 -10.140 24.059 1.00 84.25 71 LEU A C 1
ATOM 570 O O . LEU A 1 71 ? -5.409 -11.320 23.947 1.00 84.25 71 LEU A O 1
ATOM 574 N N . PRO A 1 72 ? -3.786 -9.821 24.346 1.00 81.69 72 PRO A N 1
ATOM 575 C CA . PRO A 1 72 ? -2.722 -10.827 24.496 1.00 81.69 72 PRO A CA 1
ATOM 576 C C . PRO A 1 72 ? -2.979 -11.906 25.562 1.00 81.69 72 PRO A C 1
ATOM 578 O O . PRO A 1 72 ? -2.387 -12.982 25.508 1.00 81.69 72 PRO A O 1
ATOM 581 N N . ASP A 1 73 ? -3.866 -11.633 26.522 1.00 82.44 73 ASP A N 1
ATOM 582 C CA . ASP A 1 73 ? -4.331 -12.585 27.537 1.00 82.44 73 ASP A CA 1
ATOM 583 C C . ASP A 1 73 ? -5.390 -13.581 27.008 1.00 82.44 73 ASP A C 1
ATOM 585 O O . ASP A 1 73 ? -5.805 -14.492 27.725 1.00 82.44 73 ASP A O 1
ATOM 589 N N . GLY A 1 74 ? -5.817 -13.438 25.751 1.00 82.56 74 GLY A N 1
ATOM 590 C CA . GLY A 1 74 ? -6.844 -14.258 25.113 1.00 82.56 74 GLY A CA 1
ATOM 591 C C . GLY A 1 74 ? -8.274 -13.899 25.525 1.00 82.56 74 GLY A C 1
ATOM 592 O O . GLY A 1 74 ? -9.195 -14.677 25.256 1.00 82.56 74 GLY A O 1
ATOM 593 N N . LEU A 1 75 ? -8.476 -12.760 26.193 1.00 86.62 75 LEU A N 1
ATOM 594 C CA . LEU A 1 75 ? -9.770 -12.292 26.681 1.00 86.62 75 LEU A CA 1
ATOM 595 C C . LEU A 1 75 ? -10.217 -11.031 25.918 1.00 86.62 75 LEU A C 1
ATOM 597 O O . LEU A 1 75 ? -9.386 -10.267 25.426 1.00 86.62 75 LEU A O 1
ATOM 601 N N . PRO A 1 76 ? -11.534 -10.780 25.808 1.00 88.75 76 PRO A N 1
ATOM 602 C CA . PRO A 1 76 ? -12.041 -9.618 25.099 1.00 88.75 76 PRO A CA 1
ATOM 603 C C . PRO A 1 76 ? -11.661 -8.331 25.829 1.00 88.75 76 PRO A C 1
ATOM 605 O O . PRO A 1 76 ? -11.693 -8.249 27.061 1.00 88.75 76 PRO A O 1
ATOM 608 N N . GLY A 1 77 ? -11.356 -7.296 25.067 1.00 89.62 77 GLY A N 1
ATOM 609 C CA . GLY A 1 77 ? -11.067 -5.981 25.609 1.00 89.62 77 GLY A CA 1
ATOM 610 C C . GLY A 1 77 ? -11.045 -4.919 24.528 1.00 89.62 77 GLY A C 1
ATOM 611 O O . GLY A 1 77 ? -11.408 -5.162 23.383 1.00 89.62 77 GLY A O 1
ATOM 612 N N . PHE A 1 78 ? -10.647 -3.718 24.921 1.00 88.88 78 PHE A N 1
ATOM 613 C CA . PHE A 1 78 ? -10.472 -2.587 24.021 1.00 88.88 78 PHE A CA 1
ATOM 614 C C . PHE A 1 78 ? -9.052 -2.037 24.176 1.00 88.88 78 PHE A C 1
ATOM 616 O O . PHE A 1 78 ? -8.372 -2.284 25.177 1.00 88.88 78 PHE A O 1
ATOM 623 N N . TYR A 1 79 ? -8.598 -1.266 23.198 1.00 86.31 79 TYR A N 1
ATOM 624 C CA . TYR A 1 79 ? -7.261 -0.697 23.201 1.00 86.31 79 TYR A CA 1
ATOM 625 C C . TYR A 1 79 ? -7.040 0.236 24.404 1.00 86.31 79 TYR A C 1
ATOM 627 O O . TYR A 1 79 ? -7.828 1.152 24.662 1.00 86.31 79 TYR A O 1
ATOM 635 N N . GLY A 1 80 ? -5.934 0.032 25.127 1.00 82.44 80 GLY A N 1
ATOM 636 C CA . GLY A 1 80 ? -5.586 0.811 26.320 1.00 82.44 80 GLY A CA 1
ATOM 637 C C . GLY A 1 80 ? -6.348 0.397 27.583 1.00 82.44 80 GLY A C 1
ATOM 638 O O . GLY A 1 80 ? -6.320 1.127 28.580 1.00 82.44 80 GLY A O 1
ATOM 639 N N . MET A 1 81 ? -7.037 -0.749 27.556 1.00 84.94 81 MET A N 1
ATOM 640 C CA . MET A 1 81 ? -7.585 -1.355 28.763 1.00 84.94 81 MET A CA 1
ATOM 641 C C . MET A 1 81 ? -6.435 -1.770 29.704 1.00 84.94 81 MET A C 1
ATOM 643 O O . MET A 1 81 ? -5.459 -2.353 29.235 1.00 84.94 81 MET A O 1
ATOM 647 N N . PRO A 1 82 ? -6.509 -1.465 31.013 1.00 76.00 82 PRO A N 1
ATOM 648 C CA . PRO A 1 82 ? -5.491 -1.902 31.962 1.00 76.00 82 PRO A CA 1
ATOM 649 C C . PRO A 1 82 ? -5.446 -3.428 32.056 1.00 76.00 82 PRO A C 1
ATOM 651 O O . PRO A 1 82 ? -6.498 -4.070 32.035 1.00 76.00 82 PRO A O 1
ATOM 654 N N . GLU A 1 83 ? -4.248 -3.983 32.227 1.00 67.19 83 GLU A N 1
ATOM 655 C CA . GLU A 1 83 ? -4.078 -5.401 32.539 1.00 67.19 83 GLU A CA 1
ATOM 656 C C . GLU A 1 83 ? -4.776 -5.737 33.864 1.00 67.19 83 GLU A C 1
ATOM 658 O O . GLU A 1 83 ? -4.700 -4.983 34.842 1.00 67.19 83 GLU A O 1
ATOM 663 N N . GLU A 1 84 ? -5.477 -6.870 33.900 1.00 63.25 84 GLU A N 1
ATOM 664 C CA . GLU A 1 84 ? -6.044 -7.387 35.141 1.00 63.25 84 GLU A CA 1
ATOM 665 C C . GLU A 1 84 ? -4.894 -7.853 36.040 1.00 63.25 84 GLU A C 1
ATOM 667 O O . GLU A 1 84 ? -4.192 -8.819 35.744 1.00 63.25 84 GLU A O 1
ATOM 672 N N . THR A 1 85 ? -4.672 -7.156 37.155 1.00 54.66 85 THR A N 1
ATOM 673 C CA . THR A 1 85 ? -3.752 -7.639 38.186 1.00 54.66 85 THR A CA 1
ATOM 674 C C . THR A 1 85 ? -4.278 -8.957 38.756 1.00 54.66 85 THR A C 1
ATOM 676 O O . THR A 1 85 ? -5.479 -9.077 39.001 1.00 54.66 85 THR A O 1
ATOM 679 N N . PHE A 1 86 ? -3.375 -9.914 39.008 1.00 45.59 86 PHE A N 1
ATOM 680 C CA . PHE A 1 86 ? -3.632 -11.307 39.431 1.00 45.59 86 PHE A CA 1
ATOM 681 C C . PHE A 1 86 ? -4.623 -11.514 40.599 1.00 45.59 86 PHE A C 1
ATOM 683 O O . PHE A 1 86 ? -5.078 -12.635 40.814 1.00 45.59 86 PHE A O 1
ATOM 690 N N . ASP A 1 87 ? -4.993 -10.459 41.323 1.00 51.25 87 ASP A N 1
ATOM 691 C CA . ASP A 1 87 ? -5.946 -10.491 42.434 1.00 51.25 87 ASP A CA 1
ATOM 692 C C . ASP A 1 87 ? -7.428 -10.440 42.009 1.00 51.25 87 ASP A C 1
ATOM 694 O O . ASP A 1 87 ? -8.296 -10.287 42.869 1.00 51.25 87 ASP A O 1
ATOM 698 N N . ASN A 1 88 ? -7.756 -10.561 40.712 1.00 49.56 88 ASN A N 1
ATOM 699 C CA . ASN A 1 88 ? -9.136 -10.553 40.178 1.00 49.56 88 ASN A CA 1
ATOM 700 C C . ASN A 1 88 ? -9.982 -9.337 40.609 1.00 49.56 88 ASN A C 1
ATOM 702 O O . ASN A 1 88 ? -11.211 -9.339 40.488 1.00 49.56 88 ASN A O 1
ATOM 706 N N . SER A 1 89 ? -9.337 -8.296 41.129 1.00 48.72 89 SER A N 1
ATOM 707 C CA . SER A 1 89 ? -9.961 -7.049 41.538 1.00 48.72 89 SER A CA 1
ATOM 708 C C . SER A 1 89 ? -9.920 -6.088 40.358 1.00 48.72 89 SER A C 1
ATOM 710 O O . SER A 1 89 ? -8.895 -5.944 39.691 1.00 48.72 89 SER A O 1
ATOM 712 N N . ALA A 1 90 ? -11.061 -5.457 40.065 1.00 51.41 90 ALA A N 1
ATOM 713 C CA . ALA A 1 90 ? -11.141 -4.477 38.991 1.00 51.41 90 ALA A CA 1
ATOM 714 C C . ALA A 1 90 ? -10.062 -3.396 39.213 1.00 51.41 90 ALA A C 1
ATOM 716 O O . ALA A 1 90 ? -9.955 -2.876 40.330 1.00 51.41 90 ALA A O 1
ATOM 717 N N . PRO A 1 91 ? -9.253 -3.053 38.194 1.00 53.62 91 PRO A N 1
ATOM 718 C CA . PRO A 1 91 ? -8.166 -2.099 38.358 1.00 53.62 91 PRO A CA 1
ATOM 719 C C . PRO A 1 91 ? -8.703 -0.760 38.871 1.00 53.62 91 PRO A C 1
ATOM 721 O O . PRO A 1 91 ? -9.753 -0.297 38.435 1.00 53.62 91 PRO A O 1
ATOM 724 N N . TRP A 1 92 ? -7.950 -0.095 39.752 1.00 49.12 92 TRP A N 1
ATOM 725 C CA . TRP A 1 92 ? -8.335 1.149 40.452 1.00 49.12 92 TRP A CA 1
ATOM 726 C C . TRP A 1 92 ? -8.733 2.318 39.515 1.00 49.12 92 TRP A C 1
ATOM 728 O O . TRP A 1 92 ? -9.324 3.308 39.942 1.00 49.12 92 TRP A O 1
ATOM 738 N N . VAL A 1 93 ? -8.444 2.198 38.211 1.00 53.47 93 VAL A N 1
ATOM 739 C CA . VAL A 1 93 ? -8.840 3.122 37.128 1.00 53.47 93 VAL A CA 1
ATOM 740 C C . VAL A 1 93 ? -10.240 2.801 36.556 1.00 53.47 93 VAL A C 1
ATOM 742 O O . VAL A 1 93 ? -10.656 3.374 35.549 1.00 53.47 93 VAL A O 1
ATOM 745 N N . SER A 1 94 ? -11.002 1.906 37.186 1.00 57.03 94 SER A N 1
ATOM 746 C CA . SER A 1 94 ? -12.365 1.533 36.805 1.00 57.03 94 SER A CA 1
ATOM 747 C C . SER A 1 94 ? -13.333 2.702 37.010 1.00 57.03 94 SER A C 1
ATOM 749 O O . SER A 1 94 ? -13.823 2.951 38.111 1.00 57.03 94 SER A O 1
ATOM 751 N N . GLY A 1 95 ? -13.613 3.468 35.957 1.00 71.44 95 GLY A N 1
ATOM 752 C CA . GLY A 1 95 ? -14.593 4.541 36.063 1.00 71.44 95 GLY A CA 1
ATOM 753 C C . GLY A 1 95 ? -14.773 5.390 34.808 1.00 71.44 95 GLY A C 1
ATOM 754 O O . GLY A 1 95 ? -14.220 5.091 33.747 1.00 71.44 95 GLY A O 1
ATOM 755 N N . PRO A 1 96 ? -15.493 6.522 34.928 1.00 78.62 96 PRO A N 1
ATOM 756 C CA . PRO A 1 96 ? -15.830 7.405 33.808 1.00 78.62 96 PRO A CA 1
ATOM 757 C C . PRO A 1 96 ? -14.626 8.004 33.070 1.00 78.62 96 PRO A C 1
ATOM 759 O O . PRO A 1 96 ? -14.780 8.531 31.971 1.00 78.62 96 PRO A O 1
ATOM 762 N N . LYS A 1 97 ? -13.434 8.003 33.684 1.00 82.50 97 LYS A N 1
ATOM 763 C CA . LYS A 1 97 ? -12.193 8.476 33.052 1.00 82.50 97 LYS A CA 1
ATOM 764 C C . LYS A 1 97 ? -11.640 7.456 32.055 1.00 82.50 97 LYS A C 1
ATOM 766 O O . LYS A 1 97 ? -11.231 7.869 30.976 1.00 82.50 97 LYS A O 1
ATOM 771 N N . LEU A 1 98 ? -11.659 6.164 32.394 1.00 84.00 98 LEU A N 1
ATOM 772 C CA . LEU A 1 98 ? -11.245 5.089 31.490 1.00 84.00 98 LEU A CA 1
ATOM 773 C C . LEU A 1 98 ? -12.163 5.047 30.268 1.00 84.00 98 LEU A C 1
ATOM 775 O O . LEU A 1 98 ? -11.677 5.126 29.148 1.00 84.00 98 LEU A O 1
ATOM 779 N N . VAL A 1 99 ? -13.480 5.069 30.490 1.00 86.06 99 VAL A N 1
ATOM 780 C CA . VAL A 1 99 ? -14.479 5.109 29.409 1.00 86.06 99 VAL A CA 1
ATOM 781 C C . VAL A 1 99 ? -14.277 6.334 28.514 1.00 86.06 99 VAL A C 1
ATOM 783 O O . VAL A 1 99 ? -14.243 6.211 27.297 1.00 86.06 99 VAL A O 1
ATOM 786 N N . ARG A 1 100 ? -14.060 7.524 29.094 1.00 86.81 100 ARG A N 1
ATOM 787 C CA . ARG A 1 100 ? -13.776 8.739 28.309 1.00 86.81 100 ARG A CA 1
ATOM 788 C C . ARG A 1 100 ? -12.493 8.654 27.486 1.00 86.81 100 ARG A C 1
ATOM 790 O O . ARG A 1 100 ? -12.440 9.282 26.437 1.00 86.81 100 ARG A O 1
ATOM 797 N N . ARG A 1 101 ? -11.459 7.959 27.964 1.00 86.62 101 ARG A N 1
ATOM 798 C CA . ARG A 1 101 ? -10.231 7.730 27.187 1.00 86.62 101 ARG A CA 1
ATOM 799 C C . ARG A 1 101 ? -10.484 6.726 26.072 1.00 86.62 101 ARG A C 1
ATOM 801 O O . ARG A 1 101 ? -10.138 7.019 24.939 1.00 86.62 101 ARG A O 1
ATOM 808 N N . ALA A 1 102 ? -11.155 5.620 26.387 1.00 87.62 102 ALA A N 1
ATOM 809 C CA . ALA A 1 102 ? -11.499 4.585 25.423 1.00 87.62 102 ALA A CA 1
ATOM 810 C C . ALA A 1 102 ? -12.304 5.162 24.250 1.00 87.62 102 ALA A C 1
ATOM 812 O O . ALA A 1 102 ? -11.898 5.003 23.110 1.00 87.62 102 ALA A O 1
ATOM 813 N N . LEU A 1 103 ? -13.362 5.931 24.531 1.00 87.25 103 LEU A N 1
ATOM 814 C CA . LEU A 1 103 ? -14.214 6.563 23.513 1.00 87.25 103 LEU A CA 1
ATOM 815 C C . LEU A 1 103 ? -13.516 7.656 22.686 1.00 87.25 103 LEU A C 1
ATOM 817 O O . LEU A 1 103 ? -14.056 8.079 21.671 1.00 87.25 103 LEU A O 1
ATOM 821 N N . LYS A 1 104 ? -12.365 8.165 23.139 1.00 87.19 104 LYS A N 1
ATOM 822 C CA . LYS A 1 104 ? -11.574 9.167 22.409 1.00 87.19 104 LYS A CA 1
ATOM 823 C C . LYS A 1 104 ? -10.474 8.550 21.553 1.00 87.19 104 LYS A C 1
ATOM 825 O O . LYS A 1 104 ? -9.894 9.267 20.747 1.00 87.19 104 LYS A O 1
ATOM 830 N N . ASP A 1 105 ? -10.143 7.280 21.768 1.00 87.25 105 ASP A N 1
ATOM 831 C CA . ASP A 1 105 ? -9.094 6.601 21.017 1.00 87.25 105 ASP A CA 1
ATOM 832 C C . ASP A 1 105 ? -9.663 6.068 19.689 1.00 87.25 105 ASP A C 1
ATOM 834 O O . ASP A 1 105 ? -10.588 5.253 19.724 1.00 87.25 105 ASP A O 1
ATOM 838 N N . PRO A 1 106 ? -9.123 6.474 18.524 1.00 86.56 106 PRO A N 1
ATOM 839 C CA . PRO A 1 106 ? -9.574 6.001 17.213 1.00 86.56 106 PRO A CA 1
ATOM 840 C C . PRO A 1 106 ? -9.596 4.473 17.065 1.00 86.56 106 PRO A C 1
ATOM 842 O O . PRO A 1 106 ? -10.495 3.923 16.433 1.00 86.56 106 PRO A O 1
ATOM 845 N N . ARG A 1 107 ? -8.659 3.763 17.711 1.00 87.75 107 ARG A N 1
ATOM 846 C CA . ARG A 1 107 ? -8.569 2.287 17.670 1.00 87.75 107 ARG A CA 1
ATOM 847 C C . ARG A 1 107 ? -9.740 1.594 18.354 1.00 87.75 107 ARG A C 1
ATOM 849 O O . ARG A 1 107 ? -9.998 0.422 18.119 1.00 87.75 107 ARG A O 1
ATOM 856 N N . ASN A 1 108 ? -10.461 2.326 19.192 1.00 88.25 108 ASN A N 1
ATOM 857 C CA . ASN A 1 108 ? -11.654 1.844 19.858 1.00 88.25 108 ASN A CA 1
ATOM 858 C C . ASN A 1 108 ? -12.925 2.240 19.113 1.00 88.25 108 ASN A C 1
ATOM 860 O O . ASN A 1 108 ? -14.003 1.953 19.613 1.00 88.25 108 ASN A O 1
ATOM 864 N N . HIS A 1 109 ? -12.870 2.889 17.949 1.00 88.69 109 HIS A N 1
ATOM 865 C CA . HIS A 1 109 ? -14.097 3.246 17.244 1.00 88.69 109 HIS A CA 1
ATOM 866 C C . HIS A 1 109 ? -14.827 1.985 16.735 1.00 88.69 109 HIS A C 1
ATOM 868 O O . HIS A 1 109 ? -14.209 1.193 16.028 1.00 88.69 109 HIS A O 1
ATOM 874 N N . PRO A 1 110 ? -16.136 1.790 16.993 1.00 84.94 110 PRO A N 1
ATOM 875 C CA . PRO A 1 110 ? -16.843 0.546 16.656 1.00 84.94 110 PRO A CA 1
ATOM 876 C C . PRO A 1 110 ? -16.717 0.087 15.199 1.00 84.94 110 PRO A C 1
ATOM 878 O O . PRO A 1 110 ? -16.581 -1.104 14.948 1.00 84.94 110 PRO A O 1
ATOM 881 N N . LEU A 1 111 ? -16.749 1.030 14.252 1.00 84.75 111 LEU A N 1
ATOM 882 C CA . LEU A 1 111 ? -16.698 0.734 12.813 1.00 84.75 111 LEU A CA 1
ATOM 883 C C . LEU A 1 111 ? -15.285 0.664 12.224 1.00 84.75 111 LEU A C 1
ATOM 885 O O . LEU A 1 111 ? -15.100 0.050 11.183 1.00 84.75 111 LEU A O 1
ATOM 889 N N . MET A 1 112 ? -14.305 1.331 12.837 1.00 86.12 112 MET A N 1
ATOM 890 C CA . MET A 1 112 ? -12.983 1.535 12.221 1.00 86.12 112 MET A CA 1
ATOM 891 C C . MET A 1 112 ? -11.815 1.143 13.119 1.00 86.12 112 MET A C 1
ATOM 893 O O . MET A 1 112 ? -10.679 1.190 12.668 1.00 86.12 112 MET A O 1
ATOM 897 N N . GLY A 1 113 ? -12.077 0.698 14.348 1.00 86.50 113 GLY A N 1
ATOM 898 C CA . GLY A 1 113 ? -11.054 0.254 15.286 1.00 86.50 113 GLY A CA 1
ATOM 899 C C . GLY A 1 113 ? -10.193 -0.864 14.711 1.00 86.50 113 GLY A C 1
ATOM 900 O O . GLY A 1 113 ? -8.983 -0.691 14.618 1.00 86.50 113 GLY A O 1
ATOM 901 N N . GLY A 1 114 ? -10.820 -1.939 14.223 1.00 84.69 114 GLY A N 1
ATOM 902 C CA . GLY A 1 114 ? -10.128 -3.047 13.555 1.00 84.69 114 GLY A CA 1
ATOM 903 C C . GLY A 1 114 ? -9.273 -2.587 12.365 1.00 84.69 114 GLY A C 1
ATOM 904 O O . GLY A 1 114 ? -8.059 -2.783 12.395 1.00 84.69 114 GLY A O 1
ATOM 905 N N . PRO A 1 115 ? -9.850 -1.901 11.356 1.00 86.69 115 PRO A N 1
ATOM 906 C CA . PRO A 1 115 ? -9.082 -1.336 10.246 1.00 86.69 115 PRO A CA 1
ATOM 907 C C . PRO A 1 115 ? -7.914 -0.437 10.677 1.00 86.69 115 PRO A C 1
ATOM 909 O O . PRO A 1 115 ? -6.817 -0.567 10.143 1.00 86.69 115 PRO A O 1
ATOM 912 N N . ILE A 1 116 ? -8.113 0.453 11.655 1.00 88.88 116 ILE A N 1
ATOM 913 C CA . ILE A 1 116 ? -7.060 1.345 12.162 1.00 88.88 116 ILE A CA 1
ATOM 914 C C . ILE A 1 116 ? -5.955 0.549 12.860 1.00 88.88 116 ILE A C 1
ATOM 916 O O . ILE A 1 116 ? -4.787 0.877 12.680 1.00 88.88 116 ILE A O 1
ATOM 920 N N . ILE A 1 117 ? -6.295 -0.471 13.654 1.00 85.81 117 ILE A N 1
ATOM 921 C CA . ILE A 1 117 ? -5.308 -1.341 14.308 1.00 85.81 117 ILE A CA 1
ATOM 922 C C . ILE A 1 117 ? -4.463 -2.039 13.244 1.00 85.81 117 ILE A C 1
ATOM 924 O O . ILE A 1 117 ? -3.246 -1.880 13.256 1.00 85.81 117 ILE A O 1
ATOM 928 N N . ILE A 1 118 ? -5.108 -2.695 12.274 1.00 83.69 118 ILE A N 1
ATOM 929 C CA . ILE A 1 118 ? -4.431 -3.374 11.163 1.00 83.69 118 ILE A CA 1
ATOM 930 C C . ILE A 1 118 ? -3.475 -2.405 10.458 1.00 83.69 118 ILE A C 1
ATOM 932 O O . ILE A 1 118 ? -2.283 -2.680 10.370 1.00 83.69 118 ILE A O 1
ATOM 936 N N . LEU A 1 119 ? -3.968 -1.241 10.016 1.00 87.00 119 LEU A N 1
ATOM 937 C CA . LEU A 1 119 ? -3.180 -0.235 9.289 1.00 87.00 119 LEU A CA 1
ATOM 938 C C . LEU A 1 119 ? -2.064 0.416 10.116 1.00 87.00 119 LEU A C 1
ATOM 940 O O . LEU A 1 119 ? -1.087 0.871 9.531 1.00 87.00 119 LEU A O 1
ATOM 944 N N . LYS A 1 120 ? -2.174 0.460 11.448 1.00 85.88 120 LYS A N 1
ATOM 945 C CA . LYS A 1 120 ? -1.111 0.964 12.335 1.00 85.88 120 LYS A CA 1
ATOM 946 C C . LYS A 1 120 ? -0.041 -0.063 12.661 1.00 85.88 120 LYS A C 1
ATOM 948 O O . LYS A 1 120 ? 1.085 0.323 12.954 1.00 85.88 120 LYS A O 1
ATOM 953 N N . GLU A 1 121 ? -0.408 -1.337 12.693 1.00 79.75 121 GLU A N 1
ATOM 954 C CA . GLU A 1 121 ? 0.531 -2.440 12.913 1.00 79.75 121 GLU A CA 1
ATOM 955 C C . GLU A 1 121 ? 1.289 -2.813 11.636 1.00 79.75 121 GLU A C 1
ATOM 957 O O . GLU A 1 121 ? 2.289 -3.530 11.685 1.00 79.75 121 GLU A O 1
ATOM 962 N N . ILE A 1 122 ? 0.830 -2.303 10.496 1.00 72.94 122 ILE A N 1
ATOM 963 C CA . ILE A 1 122 ? 1.513 -2.420 9.221 1.00 72.94 122 ILE A CA 1
ATOM 964 C C . ILE A 1 122 ? 2.816 -1.613 9.227 1.00 72.94 122 ILE A C 1
ATOM 966 O O . ILE A 1 122 ? 2.888 -0.485 9.711 1.00 72.94 122 ILE A O 1
ATOM 970 N N . ASP A 1 123 ? 3.843 -2.229 8.645 1.00 69.94 123 ASP A N 1
ATOM 971 C CA . ASP A 1 123 ? 5.131 -1.612 8.347 1.00 69.94 123 ASP A CA 1
ATOM 972 C C . ASP A 1 123 ? 4.918 -0.272 7.597 1.00 69.94 123 ASP A C 1
ATOM 974 O O . ASP A 1 123 ? 4.167 -0.255 6.609 1.00 69.94 123 ASP A O 1
ATOM 978 N N . PRO A 1 124 ? 5.531 0.852 8.033 1.00 68.56 124 PRO A N 1
ATOM 979 C CA . PRO A 1 124 ? 5.429 2.142 7.334 1.00 68.56 124 PRO A CA 1
ATOM 980 C C . PRO A 1 124 ? 5.812 2.053 5.848 1.00 68.56 124 PRO A C 1
ATOM 982 O O . PRO A 1 124 ? 5.368 2.872 5.041 1.00 68.56 124 PRO A O 1
ATOM 985 N N . ASP A 1 125 ? 6.563 1.017 5.492 1.00 76.75 125 ASP A N 1
ATOM 986 C CA . ASP A 1 125 ? 7.122 0.732 4.181 1.00 76.75 125 ASP A CA 1
ATOM 987 C C . ASP A 1 125 ? 6.184 -0.067 3.264 1.00 76.75 125 ASP A C 1
ATOM 989 O O . ASP A 1 125 ? 6.571 -1.023 2.585 1.00 76.75 125 ASP A O 1
ATOM 993 N N . THR A 1 126 ? 4.908 0.298 3.261 1.00 87.81 126 THR A N 1
ATOM 994 C CA . THR A 1 126 ? 3.872 -0.341 2.442 1.00 87.81 126 THR A CA 1
ATOM 995 C C . THR A 1 126 ? 3.276 0.632 1.442 1.00 87.81 126 THR A C 1
ATOM 997 O O . THR A 1 126 ? 3.621 1.810 1.396 1.00 87.81 126 THR A O 1
ATOM 1000 N N . HIS A 1 127 ? 2.392 0.135 0.583 1.00 93.69 127 HIS A N 1
ATOM 1001 C CA . HIS A 1 127 ? 1.841 0.904 -0.512 1.00 93.69 127 HIS A CA 1
ATOM 1002 C C . HIS A 1 127 ? 1.201 2.212 -0.014 1.00 93.69 127 HIS A C 1
ATOM 1004 O O . HIS A 1 127 ? 0.371 2.188 0.898 1.00 93.69 127 HIS A O 1
ATOM 1010 N N . VAL A 1 128 ? 1.517 3.352 -0.649 1.00 92.75 128 VAL A N 1
ATOM 1011 C CA . VAL A 1 128 ? 1.167 4.713 -0.158 1.00 92.75 128 VAL A CA 1
ATOM 1012 C C . VAL A 1 128 ? -0.316 4.873 0.187 1.00 92.75 128 VAL A C 1
ATOM 1014 O O . VAL A 1 128 ? -0.701 5.624 1.086 1.00 92.75 128 VAL A O 1
ATOM 1017 N N . ALA A 1 129 ? -1.177 4.168 -0.551 1.00 93.88 129 ALA A N 1
ATOM 1018 C CA . ALA A 1 129 ? -2.618 4.251 -0.376 1.00 93.88 129 ALA A CA 1
ATOM 1019 C C . ALA A 1 129 ? -3.100 3.713 0.980 1.00 93.88 129 ALA A C 1
ATOM 1021 O O . ALA A 1 129 ? -4.129 4.181 1.463 1.00 93.88 129 ALA A O 1
ATOM 1022 N N . TRP A 1 130 ? -2.369 2.793 1.617 1.00 93.06 130 TRP A N 1
ATOM 1023 C CA . TRP A 1 130 ? -2.708 2.294 2.952 1.00 93.06 130 TRP A CA 1
ATOM 1024 C C . TRP A 1 130 ? -2.501 3.360 4.023 1.00 93.06 130 TRP A C 1
ATOM 1026 O O . TRP A 1 130 ? -3.396 3.590 4.833 1.00 93.06 130 TRP A O 1
ATOM 1036 N N . LYS A 1 131 ? -1.387 4.096 3.954 1.00 90.25 131 LYS A N 1
ATOM 1037 C CA . LYS A 1 131 ? -1.140 5.252 4.824 1.00 90.25 131 LYS A CA 1
ATOM 1038 C C . LYS A 1 131 ? -2.207 6.331 4.632 1.00 90.25 131 LYS A C 1
ATOM 1040 O O . LYS A 1 131 ? -2.812 6.789 5.594 1.00 90.25 131 LYS A O 1
ATOM 1045 N N . LYS A 1 132 ? -2.543 6.647 3.377 1.00 92.50 132 LYS A N 1
ATOM 1046 C CA . LYS A 1 132 ? -3.624 7.594 3.062 1.00 92.50 132 LYS A CA 1
ATOM 1047 C C . LYS A 1 132 ? -4.992 7.127 3.579 1.00 92.50 132 LYS A C 1
ATOM 1049 O O . LYS A 1 132 ? -5.814 7.956 3.967 1.00 92.50 132 LYS A O 1
ATOM 1054 N N . ALA A 1 133 ? -5.266 5.822 3.557 1.00 93.00 133 ALA A N 1
ATOM 1055 C CA . ALA A 1 133 ? -6.485 5.266 4.135 1.00 93.00 133 ALA A CA 1
ATOM 1056 C C . ALA A 1 133 ? -6.506 5.417 5.657 1.00 93.00 133 ALA A C 1
ATOM 1058 O O . ALA A 1 133 ? -7.520 5.861 6.190 1.00 93.00 133 ALA A O 1
ATOM 1059 N N . LEU A 1 134 ? -5.394 5.119 6.335 1.00 92.31 134 LEU A N 1
ATOM 1060 C CA . LEU A 1 134 ? -5.259 5.313 7.776 1.00 92.31 134 LEU A CA 1
ATOM 1061 C C . LEU A 1 134 ? -5.546 6.767 8.165 1.00 92.31 134 LEU A C 1
ATOM 1063 O O . LEU A 1 134 ? -6.432 7.002 8.983 1.00 92.31 134 LEU A O 1
ATOM 1067 N N . ASP A 1 135 ? -4.894 7.729 7.508 1.00 91.88 135 ASP A N 1
ATOM 1068 C CA . ASP A 1 135 ? -5.089 9.160 7.780 1.00 91.88 135 ASP A CA 1
ATOM 1069 C C . ASP A 1 135 ? -6.565 9.574 7.633 1.00 91.88 135 ASP A C 1
ATOM 1071 O O . ASP A 1 135 ? -7.110 10.333 8.439 1.00 91.88 135 ASP A O 1
ATOM 1075 N N . ARG A 1 136 ? -7.255 9.045 6.611 1.00 92.88 136 ARG A N 1
ATOM 1076 C CA . ARG A 1 136 ? -8.681 9.321 6.375 1.00 92.88 136 ARG A CA 1
ATOM 1077 C C . ARG A 1 136 ? -9.585 8.678 7.422 1.00 92.88 136 ARG A C 1
ATOM 1079 O O . ARG A 1 136 ? -10.539 9.321 7.851 1.00 92.88 136 ARG A O 1
ATOM 1086 N N . LEU A 1 137 ? -9.301 7.447 7.845 1.00 91.50 137 LEU A N 1
ATOM 1087 C CA . LEU A 1 137 ? -10.051 6.780 8.915 1.00 91.50 137 LEU A CA 1
ATOM 1088 C C . LEU A 1 137 ? -9.874 7.511 10.250 1.00 91.50 137 LEU A C 1
ATOM 1090 O O . LEU A 1 137 ? -10.844 7.746 10.967 1.00 91.50 137 LEU A O 1
ATOM 1094 N N . GLU A 1 138 ? -8.659 7.949 10.573 1.00 90.06 138 GLU A N 1
ATOM 1095 C CA . GLU A 1 138 ? -8.416 8.731 11.786 1.00 90.06 138 GLU A CA 1
ATOM 1096 C C . GLU A 1 138 ? -9.131 10.086 11.754 1.00 90.06 138 GLU A C 1
ATOM 1098 O O . GLU A 1 138 ? -9.702 10.506 12.764 1.00 90.06 138 GLU A O 1
ATOM 1103 N N . ALA A 1 139 ? -9.190 10.742 10.591 1.00 89.69 139 ALA A N 1
ATOM 1104 C CA . ALA A 1 139 ? -9.956 11.974 10.418 1.00 89.69 139 ALA A CA 1
ATOM 1105 C C . ALA A 1 139 ? -11.472 11.773 10.628 1.00 89.69 139 ALA A C 1
ATOM 1107 O O . ALA A 1 139 ? -12.153 12.677 11.119 1.00 89.69 139 ALA A O 1
ATOM 1108 N N . LEU A 1 140 ? -12.008 10.585 10.322 1.00 88.25 140 LEU A N 1
ATOM 1109 C CA . LEU A 1 140 ? -13.407 10.239 10.599 1.00 88.25 140 LEU A CA 1
ATOM 1110 C C . LEU A 1 140 ? -13.696 10.031 12.095 1.00 88.25 140 LEU A C 1
ATOM 1112 O O . LEU A 1 140 ? -14.851 10.140 12.502 1.00 88.25 140 LEU A O 1
ATOM 1116 N N . CYS A 1 141 ? -12.679 9.783 12.926 1.00 82.75 141 CYS A N 1
ATOM 1117 C CA . CYS A 1 141 ? -12.836 9.650 14.380 1.00 82.75 141 CYS A CA 1
ATOM 1118 C C . CYS A 1 141 ? -13.022 10.994 15.114 1.00 82.75 141 CYS A C 1
ATOM 1120 O O . CYS A 1 141 ? -13.240 11.007 16.329 1.00 82.75 141 CYS A O 1
ATOM 1122 N N . VAL A 1 142 ? -12.905 12.133 14.421 1.00 77.69 142 VAL A N 1
ATOM 1123 C CA . VAL A 1 142 ? -12.989 13.465 15.038 1.00 77.69 142 VAL A CA 1
ATOM 1124 C C . VAL A 1 142 ? -14.419 13.739 15.544 1.00 77.69 142 VAL A C 1
ATOM 1126 O O . VAL A 1 142 ? -15.388 13.484 14.823 1.00 77.69 142 VAL A O 1
ATOM 1129 N N . PRO A 1 143 ? -14.593 14.289 16.768 1.00 63.75 143 PRO A N 1
ATOM 1130 C CA . PRO A 1 143 ? -15.914 14.614 17.299 1.00 63.75 143 PRO A CA 1
ATOM 1131 C C . PRO A 1 143 ? -16.681 15.537 16.343 1.00 63.75 143 PRO A C 1
ATOM 1133 O O . PRO A 1 143 ? -16.141 16.564 15.935 1.00 63.75 143 PRO A O 1
ATOM 1136 N N . ASN A 1 144 ? -17.943 15.190 16.057 1.00 64.81 144 ASN A N 1
ATOM 1137 C CA . ASN A 1 144 ? -18.900 15.853 15.145 1.00 64.81 144 ASN A CA 1
ATOM 1138 C C . ASN A 1 144 ? -18.954 15.322 13.703 1.00 64.81 144 ASN A C 1
ATOM 1140 O O . ASN A 1 144 ? -19.845 15.730 12.958 1.00 64.81 144 ASN A O 1
ATOM 1144 N N . THR A 1 145 ? -18.091 14.383 13.318 1.00 70.38 145 THR A N 1
ATOM 1145 C CA . THR A 1 145 ? -18.246 13.652 12.053 1.00 70.38 145 THR A CA 1
ATOM 1146 C C . THR A 1 145 ? -19.118 12.421 12.290 1.00 70.38 145 THR A C 1
ATOM 1148 O O . THR A 1 145 ? -18.858 11.637 13.200 1.00 70.38 145 THR A O 1
ATOM 1151 N N . THR A 1 146 ? -20.178 12.241 11.497 1.00 77.38 146 THR A N 1
ATOM 1152 C CA . THR A 1 146 ? -21.005 11.023 11.571 1.00 77.38 146 THR A CA 1
ATOM 1153 C C . THR A 1 146 ? -20.479 10.042 10.532 1.00 77.38 146 THR A C 1
ATOM 1155 O O . THR A 1 146 ? -20.909 10.077 9.386 1.00 77.38 146 THR A O 1
ATOM 1158 N N . ALA A 1 147 ? -19.490 9.230 10.907 1.00 81.19 147 ALA A N 1
ATOM 1159 C CA . ALA A 1 147 ? -18.920 8.231 10.010 1.00 81.19 147 ALA A CA 1
ATOM 1160 C C . ALA A 1 147 ? -19.890 7.056 9.828 1.00 81.19 147 ALA A C 1
ATOM 1162 O O . ALA A 1 147 ? -20.383 6.489 10.807 1.00 81.19 147 ALA A O 1
ATOM 1163 N N . THR A 1 148 ? -20.151 6.678 8.581 1.00 86.62 148 THR A N 1
ATOM 1164 C CA . THR A 1 148 ? -20.955 5.503 8.237 1.00 86.62 148 THR A CA 1
ATOM 1165 C C . THR A 1 148 ? -20.066 4.306 7.905 1.00 86.62 148 THR A C 1
ATOM 1167 O O . THR A 1 148 ? -18.881 4.450 7.604 1.00 86.62 148 THR A O 1
ATOM 1170 N N . ALA A 1 149 ? -20.642 3.101 7.922 1.00 84.44 149 ALA A N 1
ATOM 1171 C CA . ALA A 1 149 ? -19.950 1.906 7.435 1.00 84.44 149 ALA A CA 1
ATOM 1172 C C . ALA A 1 149 ? -19.542 2.054 5.956 1.00 84.44 149 ALA A C 1
ATOM 1174 O O . ALA A 1 149 ? -18.452 1.638 5.581 1.00 84.44 149 ALA A O 1
ATOM 1175 N N . SER A 1 150 ? -20.370 2.726 5.144 1.00 86.38 150 SER A N 1
ATOM 1176 C CA . SER A 1 150 ? -20.068 3.007 3.736 1.00 86.38 150 SER A CA 1
ATOM 1177 C C . SER A 1 150 ? -18.852 3.923 3.580 1.00 86.38 150 SER A C 1
ATOM 1179 O O . SER A 1 150 ? -18.000 3.651 2.739 1.00 86.38 150 SER A O 1
ATOM 1181 N N . ASP A 1 151 ? -18.701 4.952 4.423 1.00 89.25 151 ASP A N 1
ATOM 1182 C CA . ASP A 1 151 ? -17.514 5.822 4.394 1.00 89.25 151 ASP A CA 1
ATOM 1183 C C . ASP A 1 151 ? -16.230 5.023 4.648 1.00 89.25 151 ASP A C 1
ATOM 1185 O O . ASP A 1 151 ? -15.241 5.180 3.928 1.00 89.25 151 ASP A O 1
ATOM 1189 N N . VAL A 1 152 ? -16.265 4.130 5.642 1.00 88.38 152 VAL A N 1
ATOM 1190 C CA . VAL A 1 152 ? -15.142 3.245 5.982 1.00 88.38 152 VAL A CA 1
ATOM 1191 C C . VAL A 1 152 ? -14.832 2.298 4.820 1.00 88.38 152 VAL A C 1
ATOM 1193 O O . VAL A 1 152 ? -13.686 2.250 4.368 1.00 88.38 152 VAL A O 1
ATOM 1196 N N . SER A 1 153 ? -15.840 1.599 4.285 1.00 87.31 153 SER A N 1
ATOM 1197 C CA . SER A 1 153 ? -15.673 0.685 3.147 1.00 87.31 153 SER A CA 1
ATOM 1198 C C . SER A 1 153 ? -15.117 1.401 1.915 1.00 87.31 153 SER A C 1
ATOM 1200 O O . SER A 1 153 ? -14.178 0.907 1.296 1.00 87.31 153 SER A O 1
ATOM 1202 N N . ASN A 1 154 ? -15.617 2.597 1.590 1.00 90.38 154 ASN A N 1
ATOM 1203 C CA . ASN A 1 154 ? -15.146 3.384 0.449 1.00 90.38 154 ASN A CA 1
ATOM 1204 C C . ASN A 1 154 ? -13.660 3.741 0.573 1.00 90.38 154 ASN A C 1
ATOM 1206 O O . ASN A 1 154 ? -12.909 3.572 -0.388 1.00 90.38 154 ASN A O 1
ATOM 1210 N N . ILE A 1 155 ? -13.209 4.183 1.753 1.00 92.44 155 ILE A N 1
ATOM 1211 C CA . ILE A 1 155 ? -11.791 4.494 1.997 1.00 92.44 155 ILE A CA 1
ATOM 1212 C C . ILE A 1 155 ? -10.916 3.259 1.759 1.00 92.44 155 ILE A C 1
ATOM 1214 O O . ILE A 1 155 ? -9.896 3.337 1.067 1.00 92.44 155 ILE A O 1
ATOM 1218 N N . LEU A 1 156 ? -11.320 2.116 2.313 1.00 90.56 156 LEU A N 1
ATOM 1219 C CA . LEU A 1 156 ? -10.566 0.871 2.211 1.00 90.56 156 LEU A CA 1
ATOM 1220 C C . LEU A 1 156 ? -10.558 0.314 0.779 1.00 90.56 156 LEU A C 1
ATOM 1222 O O . LEU A 1 156 ? -9.513 -0.124 0.292 1.00 90.56 156 LEU A O 1
ATOM 1226 N N . PHE A 1 157 ? -11.687 0.380 0.068 1.00 90.38 157 PHE A N 1
ATOM 1227 C CA . PHE A 1 157 ? -11.787 -0.047 -1.327 1.00 90.38 157 PHE A CA 1
ATOM 1228 C C . PHE A 1 157 ? -10.972 0.828 -2.271 1.00 90.38 157 PHE A C 1
ATOM 1230 O O . PHE A 1 157 ? -10.338 0.306 -3.189 1.00 90.38 157 PHE A O 1
ATOM 1237 N N . GLU A 1 158 ? -10.940 2.141 -2.049 1.00 93.00 158 GLU A N 1
ATOM 1238 C CA . GLU A 1 158 ? -10.094 3.042 -2.827 1.00 93.00 158 GLU A CA 1
ATOM 1239 C C . GLU A 1 158 ? -8.612 2.698 -2.662 1.00 93.00 158 GLU A C 1
ATOM 1241 O O . GLU A 1 158 ? -7.892 2.616 -3.661 1.00 93.00 158 GLU A O 1
ATOM 1246 N N . ALA A 1 159 ? -8.168 2.433 -1.431 1.00 93.25 159 ALA A N 1
ATOM 1247 C CA . ALA A 1 159 ? -6.790 2.036 -1.171 1.00 93.25 159 ALA A CA 1
ATOM 1248 C C . ALA A 1 159 ? -6.447 0.678 -1.789 1.00 93.25 159 ALA A C 1
ATOM 1250 O O . ALA A 1 159 ? -5.437 0.556 -2.487 1.00 93.25 159 ALA A O 1
ATOM 1251 N N . ARG A 1 160 ? -7.340 -0.306 -1.635 1.00 92.19 160 ARG A N 1
ATOM 1252 C CA . ARG A 1 160 ? -7.220 -1.623 -2.267 1.00 92.19 160 ARG A CA 1
ATOM 1253 C C . ARG A 1 160 ? -7.111 -1.514 -3.784 1.00 92.19 160 ARG A C 1
ATOM 1255 O O . ARG A 1 160 ? -6.224 -2.121 -4.378 1.00 92.19 160 ARG A O 1
ATOM 1262 N N . ARG A 1 161 ? -7.999 -0.748 -4.418 1.00 92.94 161 ARG A N 1
ATOM 1263 C CA . ARG A 1 161 ? -8.003 -0.543 -5.871 1.00 92.94 161 ARG A CA 1
ATOM 1264 C C . ARG A 1 161 ? -6.710 0.113 -6.342 1.00 92.94 161 ARG A C 1
ATOM 1266 O O . ARG A 1 161 ? -6.178 -0.302 -7.367 1.00 92.94 161 ARG A O 1
ATOM 1273 N N . SER A 1 162 ? -6.202 1.098 -5.600 1.00 94.56 162 SER A N 1
ATOM 1274 C CA . SER A 1 162 ? -4.925 1.744 -5.913 1.00 94.56 162 SER A CA 1
ATOM 1275 C C . SER A 1 162 ? -3.779 0.734 -5.885 1.00 94.56 162 SER A C 1
ATOM 1277 O O . SER A 1 162 ? -3.086 0.596 -6.885 1.00 94.56 162 SER A O 1
ATOM 1279 N N . TYR A 1 163 ? -3.641 -0.026 -4.793 1.00 94.69 163 TYR A N 1
ATOM 1280 C CA . TYR A 1 163 ? -2.609 -1.060 -4.670 1.00 94.69 163 TYR A CA 1
ATOM 1281 C C . TYR A 1 163 ? -2.704 -2.106 -5.789 1.00 94.69 163 TYR A C 1
ATOM 1283 O O . TYR A 1 163 ? -1.716 -2.400 -6.454 1.00 94.69 163 TYR A O 1
ATOM 1291 N N . LEU A 1 164 ? -3.903 -2.642 -6.042 1.00 93.81 164 LEU A N 1
ATOM 1292 C CA . LEU A 1 164 ? -4.105 -3.652 -7.084 1.00 93.81 164 LEU A CA 1
ATOM 1293 C C . LEU A 1 164 ? -3.814 -3.116 -8.488 1.00 93.81 164 LEU A C 1
ATOM 1295 O O . LEU A 1 164 ? -3.443 -3.893 -9.361 1.00 93.81 164 LEU A O 1
ATOM 1299 N N . THR A 1 165 ? -3.985 -1.815 -8.724 1.00 95.12 165 THR A N 1
ATOM 1300 C CA . THR A 1 165 ? -3.651 -1.202 -10.016 1.00 95.12 165 THR A CA 1
ATOM 1301 C C . THR A 1 165 ? -2.150 -1.291 -10.271 1.00 95.12 165 THR A C 1
ATOM 1303 O O . THR A 1 165 ? -1.751 -1.823 -11.305 1.00 95.12 165 THR A O 1
ATOM 1306 N N . ASP A 1 166 ? -1.331 -0.870 -9.308 1.00 95.81 166 ASP A N 1
ATOM 1307 C CA . ASP A 1 166 ? 0.129 -0.947 -9.421 1.00 95.81 166 ASP A CA 1
ATOM 1308 C C . ASP A 1 166 ? 0.610 -2.399 -9.455 1.00 95.81 166 ASP A C 1
ATOM 1310 O O . ASP A 1 166 ? 1.414 -2.776 -10.306 1.00 95.81 166 ASP A O 1
ATOM 1314 N N . TRP A 1 167 ? 0.048 -3.250 -8.594 1.00 95.50 167 TRP A N 1
ATOM 1315 C CA . TRP A 1 167 ? 0.358 -4.677 -8.558 1.00 95.50 167 TRP A CA 1
ATOM 1316 C C . TRP A 1 167 ? 0.092 -5.360 -9.908 1.00 95.50 167 TRP A C 1
ATOM 1318 O O . TRP A 1 167 ? 0.950 -6.074 -10.426 1.00 95.50 167 TRP A O 1
ATOM 1328 N N . ASN A 1 168 ? -1.071 -5.105 -10.520 1.00 95.62 168 ASN A N 1
ATOM 1329 C CA . ASN A 1 168 ? -1.422 -5.666 -11.825 1.00 95.62 168 ASN A CA 1
ATOM 1330 C C . ASN A 1 168 ? -0.516 -5.131 -12.944 1.00 95.62 168 ASN A C 1
ATOM 1332 O O . ASN A 1 168 ? -0.156 -5.897 -13.838 1.00 95.62 168 ASN A O 1
ATOM 1336 N N . GLN A 1 169 ? -0.130 -3.850 -12.902 1.00 95.06 169 GLN A N 1
ATOM 1337 C CA . GLN A 1 169 ? 0.808 -3.277 -13.875 1.00 95.06 169 GLN A CA 1
ATOM 1338 C C . GLN A 1 169 ? 2.189 -3.934 -13.786 1.00 95.06 169 GLN A C 1
ATOM 1340 O O . GLN A 1 169 ? 2.755 -4.301 -14.816 1.00 95.06 169 GLN A O 1
ATOM 1345 N N . LEU A 1 170 ? 2.707 -4.150 -12.575 1.00 96.38 170 LEU A N 1
ATOM 1346 C CA . LEU A 1 170 ? 3.991 -4.825 -12.365 1.00 96.38 170 LEU A CA 1
ATOM 1347 C C . LEU A 1 170 ? 3.946 -6.298 -12.802 1.00 96.38 170 LEU A C 1
ATOM 1349 O O . LEU A 1 170 ? 4.857 -6.766 -13.480 1.00 96.38 170 LEU A O 1
ATOM 1353 N N . ILE A 1 171 ? 2.862 -7.022 -12.510 1.00 96.25 171 ILE A N 1
ATOM 1354 C CA . ILE A 1 171 ? 2.678 -8.398 -13.005 1.00 96.25 171 ILE A CA 1
ATOM 1355 C C . ILE A 1 171 ? 2.620 -8.445 -14.530 1.00 96.25 171 ILE A C 1
ATOM 1357 O O . ILE A 1 171 ? 3.238 -9.315 -15.147 1.00 96.25 171 ILE A O 1
ATOM 1361 N N . TYR A 1 172 ? 1.891 -7.518 -15.151 1.00 96.19 172 TYR A N 1
ATOM 1362 C CA . TYR A 1 172 ? 1.820 -7.429 -16.605 1.00 96.19 172 TYR A CA 1
ATOM 1363 C C . TYR A 1 172 ? 3.199 -7.140 -17.211 1.00 96.19 172 TYR A C 1
ATOM 1365 O O . TYR A 1 172 ? 3.609 -7.824 -18.151 1.00 96.19 172 TYR A O 1
ATOM 1373 N N . PHE A 1 173 ? 3.947 -6.199 -16.626 1.00 97.38 173 PHE A N 1
ATOM 1374 C CA . PHE A 1 173 ? 5.329 -5.913 -17.006 1.00 97.38 173 PHE A CA 1
ATOM 1375 C C . PHE A 1 173 ? 6.198 -7.170 -16.978 1.00 97.38 173 PHE A C 1
ATOM 1377 O O . PHE A 1 173 ? 6.850 -7.485 -17.974 1.00 97.38 173 PHE A O 1
ATOM 1384 N N . LEU A 1 174 ? 6.176 -7.910 -15.866 1.00 97.50 174 LEU A N 1
ATOM 1385 C CA . LEU A 1 174 ? 6.966 -9.127 -15.695 1.00 97.50 174 LEU A CA 1
ATOM 1386 C C . LEU A 1 174 ? 6.578 -10.196 -16.717 1.00 97.50 174 LEU A C 1
ATOM 1388 O O . LEU A 1 174 ? 7.454 -10.777 -17.360 1.00 97.50 174 LEU A O 1
ATOM 1392 N N . ALA A 1 175 ? 5.282 -10.425 -16.929 1.00 96.94 175 ALA A N 1
ATOM 1393 C CA . ALA A 1 175 ? 4.798 -11.390 -17.912 1.00 96.94 175 ALA A CA 1
ATOM 1394 C C . ALA A 1 175 ? 5.279 -11.061 -19.337 1.00 96.94 175 ALA A C 1
ATOM 1396 O O . ALA A 1 175 ? 5.738 -11.948 -20.063 1.00 96.94 175 ALA A O 1
ATOM 1397 N N . MET A 1 176 ? 5.207 -9.787 -19.730 1.00 97.06 176 MET A N 1
ATOM 1398 C CA . MET A 1 176 ? 5.621 -9.334 -21.057 1.00 97.06 176 MET A CA 1
ATOM 1399 C C . MET A 1 176 ? 7.146 -9.334 -21.214 1.00 97.06 176 MET A C 1
ATOM 1401 O O . MET A 1 176 ? 7.660 -9.919 -22.168 1.00 97.06 176 MET A O 1
ATOM 1405 N N . GLY A 1 177 ? 7.875 -8.757 -20.257 1.00 95.81 177 GLY A N 1
ATOM 1406 C CA . GLY A 1 177 ? 9.336 -8.649 -20.279 1.00 95.81 177 GLY A CA 1
ATOM 1407 C C . GLY A 1 177 ? 10.057 -9.996 -20.179 1.00 95.81 177 GLY A C 1
ATOM 1408 O O . GLY A 1 177 ? 11.077 -10.192 -20.839 1.00 95.81 177 GLY A O 1
ATOM 1409 N N . THR A 1 178 ? 9.504 -10.956 -19.429 1.00 95.75 178 THR A N 1
ATOM 1410 C CA . THR A 1 178 ? 10.053 -12.324 -19.329 1.00 95.75 178 THR A CA 1
ATOM 1411 C C . THR A 1 178 ? 9.884 -13.088 -20.639 1.00 95.75 178 THR A C 1
ATOM 1413 O O . THR A 1 178 ? 10.770 -13.837 -21.053 1.00 95.75 178 THR A O 1
ATOM 1416 N N . LYS A 1 179 ? 8.741 -12.902 -21.312 1.00 95.50 179 LYS A N 1
ATOM 1417 C CA . LYS A 1 179 ? 8.454 -13.539 -22.602 1.00 95.50 179 LYS A CA 1
ATOM 1418 C C . LYS A 1 179 ? 9.297 -12.941 -23.725 1.00 95.50 179 LYS A C 1
ATOM 1420 O O . LYS A 1 179 ? 9.822 -13.684 -24.553 1.00 95.50 179 LYS A O 1
ATOM 1425 N N . ASP A 1 180 ? 9.404 -11.616 -23.768 1.00 94.62 180 ASP A N 1
ATOM 1426 C CA . ASP A 1 180 ? 10.222 -10.893 -24.734 1.00 94.62 180 ASP A CA 1
ATOM 1427 C C . ASP A 1 180 ? 10.754 -9.585 -24.136 1.00 94.62 180 ASP A C 1
ATOM 1429 O O . ASP A 1 180 ? 10.047 -8.582 -24.044 1.00 94.62 180 ASP A O 1
ATOM 1433 N N . CYS A 1 181 ? 12.044 -9.569 -23.793 1.00 92.50 181 CYS A N 1
ATOM 1434 C CA . CYS A 1 181 ? 12.701 -8.398 -23.209 1.00 92.50 181 CYS A CA 1
ATOM 1435 C C . CYS A 1 181 ? 12.716 -7.163 -24.130 1.00 92.50 181 CYS A C 1
ATOM 1437 O O . CYS A 1 181 ? 13.003 -6.069 -23.654 1.00 92.50 181 CYS A O 1
ATOM 1439 N N . ARG A 1 182 ? 12.360 -7.287 -25.421 1.00 93.38 182 ARG A N 1
ATOM 1440 C CA . ARG A 1 182 ? 12.136 -6.121 -26.297 1.00 93.38 182 ARG A CA 1
ATOM 1441 C C . ARG A 1 182 ? 10.998 -5.228 -25.809 1.00 93.38 182 ARG A C 1
ATOM 1443 O O . ARG A 1 182 ? 11.045 -4.031 -26.057 1.00 93.38 182 ARG A O 1
ATOM 1450 N N . TYR A 1 183 ? 10.023 -5.788 -25.089 1.00 96.06 183 TYR A N 1
ATOM 1451 C CA . TYR A 1 183 ? 8.926 -5.027 -24.489 1.00 96.06 183 TYR A CA 1
ATOM 1452 C C . TYR A 1 183 ? 9.428 -3.901 -23.572 1.00 96.06 183 TYR A C 1
ATOM 1454 O O . TYR A 1 183 ? 8.881 -2.807 -23.583 1.00 96.06 183 TYR A O 1
ATOM 1462 N N . VAL A 1 184 ? 10.518 -4.140 -22.835 1.00 96.31 184 VAL A N 1
ATOM 1463 C CA . VAL A 1 184 ? 11.111 -3.169 -21.900 1.00 96.31 184 VAL A CA 1
ATOM 1464 C C . VAL A 1 184 ? 11.582 -1.890 -22.605 1.00 96.31 184 VAL A C 1
ATOM 1466 O O . VAL A 1 184 ? 11.586 -0.824 -22.000 1.00 96.31 184 VAL A O 1
ATOM 1469 N N . LEU A 1 185 ? 11.966 -1.991 -23.881 1.00 95.31 185 LEU A N 1
ATOM 1470 C CA . LEU A 1 185 ? 12.499 -0.888 -24.691 1.00 95.31 185 LEU A CA 1
ATOM 1471 C C . LEU A 1 185 ? 11.507 -0.431 -25.771 1.00 95.31 185 LEU A C 1
ATOM 1473 O O . LEU A 1 185 ? 11.897 0.235 -26.733 1.00 95.31 185 LEU A O 1
ATOM 1477 N N . ASN A 1 186 ? 10.234 -0.822 -25.642 1.00 92.19 186 ASN A N 1
ATOM 1478 C CA . ASN A 1 186 ? 9.194 -0.452 -26.588 1.00 92.19 186 ASN A CA 1
ATOM 1479 C C . ASN A 1 186 ? 8.984 1.070 -26.579 1.00 92.19 186 ASN A C 1
ATOM 1481 O O . ASN A 1 186 ? 8.684 1.652 -25.541 1.00 92.19 186 ASN A O 1
ATOM 1485 N N . GLN A 1 187 ? 9.142 1.703 -27.741 1.00 89.12 187 GLN A N 1
ATOM 1486 C CA . GLN A 1 187 ? 8.999 3.152 -27.900 1.00 89.12 187 GLN A CA 1
ATOM 1487 C C . GLN A 1 187 ? 7.539 3.584 -28.089 1.00 89.12 187 GLN A C 1
ATOM 1489 O O . GLN A 1 187 ? 7.202 4.721 -27.776 1.00 89.12 187 GLN A O 1
ATOM 1494 N N . ASP A 1 188 ? 6.673 2.685 -28.567 1.00 89.94 188 ASP A N 1
ATOM 1495 C CA . ASP A 1 188 ? 5.241 2.965 -28.731 1.00 89.94 188 ASP A CA 1
ATOM 1496 C C . ASP A 1 188 ? 4.502 2.907 -27.382 1.00 89.94 188 ASP A C 1
ATOM 1498 O O . ASP A 1 188 ? 3.512 3.603 -27.169 1.00 89.94 188 ASP A O 1
ATOM 1502 N N . GLU A 1 189 ? 5.010 2.093 -26.453 1.00 89.75 189 GLU A N 1
ATOM 1503 C CA . GLU A 1 189 ? 4.487 1.924 -25.094 1.00 89.75 189 GLU A CA 1
ATOM 1504 C C . GLU A 1 189 ? 5.641 2.001 -24.076 1.00 89.75 189 GLU A C 1
ATOM 1506 O O . GLU A 1 189 ? 6.056 0.977 -23.522 1.00 89.75 189 GLU A O 1
ATOM 1511 N N . PRO A 1 190 ? 6.209 3.198 -23.834 1.00 92.06 190 PRO A N 1
ATOM 1512 C CA . PRO A 1 190 ? 7.386 3.342 -22.989 1.00 92.06 190 PRO A CA 1
ATOM 1513 C C . PRO A 1 190 ? 7.064 3.004 -21.531 1.00 92.06 190 PRO A C 1
ATOM 1515 O O . PRO A 1 190 ? 6.130 3.538 -20.930 1.00 92.06 190 PRO A O 1
ATOM 1518 N N . VAL A 1 191 ? 7.877 2.127 -20.937 1.00 94.38 191 VAL A N 1
ATOM 1519 C CA . VAL A 1 191 ? 7.704 1.688 -19.540 1.00 94.38 191 VAL A CA 1
ATOM 1520 C C . VAL A 1 191 ? 8.313 2.658 -18.525 1.00 94.38 191 VAL A C 1
ATOM 1522 O O . VAL A 1 191 ? 7.870 2.734 -17.381 1.00 94.38 191 VAL A O 1
ATOM 1525 N N . MET A 1 192 ? 9.310 3.432 -18.961 1.00 91.62 192 MET A N 1
ATOM 1526 C CA . MET A 1 192 ? 10.079 4.371 -18.141 1.00 91.62 192 MET A CA 1
ATOM 1527 C C . MET A 1 192 ? 9.216 5.335 -17.304 1.00 91.62 192 MET A C 1
ATOM 1529 O O . MET A 1 192 ? 9.496 5.471 -16.113 1.00 91.62 192 MET A O 1
ATOM 1533 N N . PRO A 1 193 ? 8.161 5.971 -17.856 1.00 90.50 193 PRO A N 1
ATOM 1534 C CA . PRO A 1 193 ? 7.424 7.010 -17.137 1.00 90.50 193 PRO A CA 1
ATOM 1535 C C . PRO A 1 193 ? 6.574 6.495 -15.968 1.00 90.50 193 PRO A C 1
ATOM 1537 O O . PRO A 1 193 ? 6.268 7.257 -15.056 1.00 90.50 193 PRO A O 1
ATOM 1540 N N . TRP A 1 194 ? 6.174 5.219 -15.977 1.00 95.25 194 TRP A N 1
ATOM 1541 C CA . TRP A 1 194 ? 5.252 4.669 -14.976 1.00 95.25 194 TRP A CA 1
ATOM 1542 C C . TRP A 1 194 ? 5.858 3.557 -14.117 1.00 95.25 194 TRP A C 1
ATOM 1544 O O . TRP A 1 194 ? 5.445 3.412 -12.966 1.00 95.25 194 TRP A O 1
ATOM 1554 N N . LEU A 1 195 ? 6.833 2.786 -14.617 1.00 96.88 195 LEU A N 1
ATOM 1555 C CA . LEU A 1 195 ? 7.356 1.602 -13.920 1.00 96.88 195 LEU A CA 1
ATOM 1556 C C . LEU A 1 195 ? 7.914 1.957 -12.539 1.00 96.88 195 LEU A C 1
ATOM 1558 O O . LEU A 1 195 ? 7.512 1.379 -11.530 1.00 96.88 195 LEU A O 1
ATOM 1562 N N . PHE A 1 196 ? 8.788 2.961 -12.482 1.00 95.50 196 PHE A N 1
ATOM 1563 C CA . PHE A 1 196 ? 9.442 3.361 -11.234 1.00 95.50 196 PHE A CA 1
ATOM 1564 C C . PHE A 1 196 ? 8.500 4.107 -10.302 1.00 95.50 196 PHE A C 1
ATOM 1566 O O . PHE A 1 196 ? 8.642 3.994 -9.092 1.00 95.50 196 PHE A O 1
ATOM 1573 N N . GLN A 1 197 ? 7.498 4.807 -10.842 1.00 95.81 197 GLN A N 1
ATOM 1574 C CA . GLN A 1 197 ? 6.433 5.363 -10.017 1.00 95.81 197 GLN A CA 1
ATOM 1575 C C . GLN A 1 197 ? 5.619 4.243 -9.349 1.00 95.81 197 GLN A C 1
ATOM 1577 O O . GLN A 1 197 ? 5.345 4.323 -8.156 1.00 95.81 197 GLN A O 1
ATOM 1582 N N . CYS A 1 198 ? 5.276 3.174 -10.080 1.00 95.75 198 CYS A N 1
ATOM 1583 C CA . CYS A 1 198 ? 4.567 2.021 -9.516 1.00 95.75 198 CYS A CA 1
ATOM 1584 C C . CYS A 1 198 ? 5.395 1.330 -8.432 1.00 95.75 198 CYS A C 1
ATOM 1586 O O . CYS A 1 198 ? 4.902 1.115 -7.328 1.00 95.75 198 CYS A O 1
ATOM 1588 N N . MET A 1 199 ? 6.666 1.025 -8.715 1.00 95.94 199 MET A N 1
ATOM 1589 C CA . MET A 1 199 ? 7.565 0.427 -7.723 1.00 95.94 199 MET A CA 1
ATOM 1590 C C . MET A 1 199 ? 7.697 1.326 -6.488 1.00 95.94 199 MET A C 1
ATOM 1592 O O . MET A 1 199 ? 7.502 0.858 -5.374 1.00 95.94 199 MET A O 1
ATOM 1596 N N . ALA A 1 200 ? 7.922 2.628 -6.674 1.00 94.50 200 ALA A N 1
ATOM 1597 C CA . ALA A 1 200 ? 8.022 3.597 -5.587 1.00 94.50 200 ALA A CA 1
ATOM 1598 C C . ALA A 1 200 ? 6.770 3.633 -4.697 1.00 94.50 200 ALA A C 1
ATOM 1600 O O . ALA A 1 200 ? 6.873 3.592 -3.466 1.00 94.50 200 ALA A O 1
ATOM 1601 N N . ARG A 1 201 ? 5.576 3.625 -5.304 1.00 94.56 201 ARG A N 1
ATOM 1602 C CA . ARG A 1 201 ? 4.322 3.607 -4.546 1.00 94.56 201 ARG A CA 1
ATOM 1603 C C . ARG A 1 201 ? 4.176 2.362 -3.690 1.00 94.56 201 ARG A C 1
ATOM 1605 O O . ARG A 1 201 ? 3.677 2.484 -2.577 1.00 94.56 201 ARG A O 1
ATOM 1612 N N . MET A 1 202 ? 4.629 1.201 -4.164 1.00 93.81 202 MET A N 1
ATOM 1613 C CA . MET A 1 202 ? 4.500 -0.088 -3.469 1.00 93.81 202 MET A CA 1
ATOM 1614 C C . MET A 1 202 ? 5.242 -0.153 -2.128 1.00 93.81 202 MET A C 1
ATOM 1616 O O . MET A 1 202 ? 4.846 -0.952 -1.275 1.00 93.81 202 MET A O 1
ATOM 1620 N N . PHE A 1 203 ? 6.249 0.702 -1.926 1.00 91.75 203 PHE A N 1
ATOM 1621 C CA . PHE A 1 203 ? 6.978 0.829 -0.663 1.00 91.75 203 PHE A CA 1
ATOM 1622 C C . PHE A 1 203 ? 6.799 2.190 0.029 1.00 91.75 203 PHE A C 1
ATOM 1624 O O . PHE A 1 203 ? 7.553 2.524 0.934 1.00 91.75 203 PHE A O 1
ATOM 1631 N N . GLY A 1 204 ? 5.787 2.974 -0.354 1.00 90.75 204 GLY A N 1
ATOM 1632 C CA . GLY A 1 204 ? 5.354 4.133 0.438 1.00 90.75 204 GLY A CA 1
ATOM 1633 C C . GLY A 1 204 ? 5.828 5.494 -0.065 1.00 90.75 204 GLY A C 1
ATOM 1634 O O . GLY A 1 204 ? 5.523 6.511 0.559 1.00 90.75 204 GLY A O 1
ATOM 1635 N N . VAL A 1 205 ? 6.502 5.559 -1.215 1.00 91.81 205 VAL A N 1
ATOM 1636 C CA . VAL A 1 205 ? 6.918 6.833 -1.815 1.00 91.81 205 VAL A CA 1
ATOM 1637 C C . VAL A 1 205 ? 5.778 7.424 -2.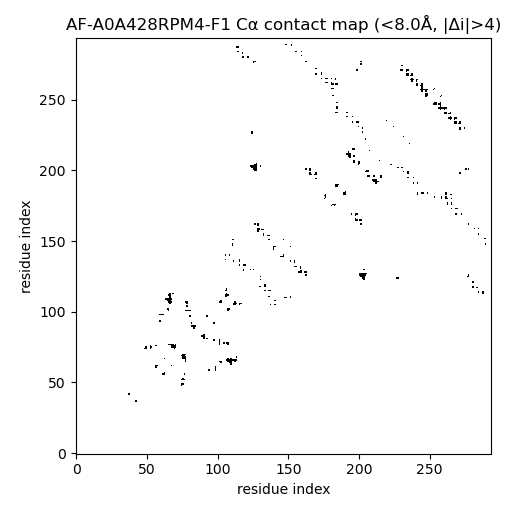639 1.00 91.81 205 VAL A C 1
ATOM 1639 O O . VAL A 1 205 ? 5.299 6.825 -3.601 1.00 91.81 205 VAL A O 1
ATOM 1642 N N . GLN A 1 206 ? 5.347 8.633 -2.275 1.00 91.81 206 GLN A N 1
ATOM 1643 C CA . GLN A 1 206 ? 4.321 9.363 -3.013 1.00 91.81 206 GLN A CA 1
ATOM 1644 C C . GLN A 1 206 ? 4.850 9.808 -4.381 1.00 91.81 206 GLN A C 1
ATOM 1646 O O . GLN A 1 206 ? 5.930 10.385 -4.490 1.00 91.81 206 GLN A O 1
ATOM 1651 N N . THR A 1 207 ? 4.047 9.599 -5.421 1.00 93.31 207 THR A N 1
ATOM 1652 C CA . THR A 1 207 ? 4.407 9.932 -6.805 1.00 93.31 207 THR A CA 1
ATOM 1653 C C . THR A 1 207 ? 3.337 10.818 -7.447 1.00 93.31 207 THR A C 1
ATOM 1655 O O . THR A 1 207 ? 2.210 10.889 -6.932 1.00 93.31 207 THR A O 1
ATOM 1658 N N . PRO A 1 208 ? 3.642 11.446 -8.596 1.00 92.81 208 PRO A N 1
ATOM 1659 C CA . PRO A 1 208 ? 2.640 12.030 -9.475 1.00 92.81 208 PRO A CA 1
ATOM 1660 C C . PRO A 1 208 ? 1.587 10.998 -9.894 1.00 92.81 208 PRO A C 1
ATOM 1662 O O . PRO A 1 208 ? 1.843 9.790 -9.891 1.00 92.81 208 PRO A O 1
ATOM 1665 N N . SER A 1 209 ? 0.396 11.491 -10.235 1.00 86.06 209 SER A N 1
ATOM 1666 C CA . SER A 1 209 ? -0.697 10.675 -10.773 1.00 86.06 209 SER A CA 1
ATOM 1667 C C . SER A 1 209 ? -0.512 10.336 -12.249 1.00 86.06 209 SER A C 1
ATOM 1669 O O . SER A 1 209 ? -1.038 9.327 -12.709 1.00 86.06 209 SER A O 1
ATOM 1671 N N . GLU A 1 210 ? 0.196 11.192 -12.985 1.00 91.56 210 GLU A N 1
ATOM 1672 C CA . GLU A 1 210 ? 0.504 10.991 -14.397 1.00 91.56 210 GLU A CA 1
ATOM 1673 C C . GLU A 1 210 ? 1.915 10.399 -14.555 1.00 91.56 210 GLU A C 1
ATOM 1675 O O . GLU A 1 210 ? 2.812 10.751 -13.777 1.00 91.56 210 GLU A O 1
ATOM 1680 N N . PRO A 1 211 ? 2.125 9.508 -15.543 1.00 93.19 211 PRO A N 1
ATOM 1681 C CA . PRO A 1 211 ? 3.447 8.982 -15.853 1.00 93.19 211 PRO A CA 1
ATOM 1682 C C . PRO A 1 211 ? 4.441 10.100 -16.189 1.00 93.19 211 PRO A C 1
ATOM 1684 O O . PRO A 1 211 ? 4.162 10.950 -17.031 1.00 93.19 211 PRO A O 1
ATOM 1687 N N . ASP A 1 212 ? 5.608 10.078 -15.549 1.00 93.12 212 ASP A N 1
ATOM 1688 C CA . ASP A 1 212 ? 6.670 11.076 -15.711 1.00 93.12 212 ASP A CA 1
ATOM 1689 C C . ASP A 1 212 ? 8.036 10.380 -15.708 1.00 93.12 212 ASP A C 1
ATOM 1691 O O . ASP A 1 212 ? 8.466 9.809 -14.704 1.00 93.12 212 ASP A O 1
ATOM 1695 N N . GLU A 1 213 ? 8.724 10.439 -16.849 1.00 89.69 213 GLU A N 1
ATOM 1696 C CA . GLU A 1 213 ? 10.038 9.822 -17.064 1.00 89.69 213 GLU A CA 1
ATOM 1697 C C . GLU A 1 213 ? 11.155 10.442 -16.210 1.00 89.69 213 GLU A C 1
ATOM 1699 O O . GLU A 1 213 ? 12.133 9.768 -15.880 1.00 89.69 213 GLU A O 1
ATOM 1704 N N . ASN A 1 214 ? 11.007 11.714 -15.831 1.00 91.19 214 ASN A N 1
ATOM 1705 C CA . ASN A 1 214 ? 12.038 12.494 -15.151 1.00 91.19 214 ASN A CA 1
ATOM 1706 C C . ASN A 1 214 ? 11.815 12.556 -13.639 1.00 91.19 214 ASN A C 1
ATOM 1708 O O . ASN A 1 214 ? 12.717 12.953 -12.898 1.00 91.19 214 ASN A O 1
ATOM 1712 N N . TRP A 1 215 ? 10.645 12.134 -13.158 1.00 94.12 215 TRP A N 1
ATOM 1713 C CA . TRP A 1 215 ? 10.295 12.217 -11.744 1.00 94.12 215 TRP A CA 1
ATOM 1714 C C . TRP A 1 215 ? 11.322 11.509 -10.846 1.00 94.12 215 TRP A C 1
ATOM 1716 O O . TRP A 1 215 ? 11.810 12.101 -9.880 1.00 94.12 215 TRP A O 1
ATOM 1726 N N . TRP A 1 216 ? 11.720 10.277 -11.192 1.00 94.62 216 TRP A N 1
ATOM 1727 C CA . TRP A 1 216 ? 12.633 9.492 -10.351 1.00 94.62 216 TRP A CA 1
ATOM 1728 C C . TRP A 1 216 ? 14.016 10.136 -10.192 1.00 94.62 216 TRP A C 1
ATOM 1730 O O . TRP A 1 216 ? 14.621 9.993 -9.134 1.00 94.62 216 TRP A O 1
ATOM 1740 N N . VAL A 1 217 ? 14.485 10.906 -11.188 1.00 92.19 217 VAL A N 1
ATOM 1741 C CA . VAL A 1 217 ? 15.780 11.619 -11.150 1.00 92.19 217 VAL A CA 1
ATOM 1742 C C . VAL A 1 217 ? 15.885 12.503 -9.912 1.00 92.19 217 VAL A C 1
ATOM 1744 O O . VAL A 1 217 ? 16.930 12.552 -9.274 1.00 92.19 217 VAL A O 1
ATOM 1747 N N . THR A 1 218 ? 14.797 13.196 -9.580 1.00 90.94 218 THR A N 1
ATOM 1748 C CA . THR A 1 218 ? 14.752 14.148 -8.464 1.00 90.94 218 THR A CA 1
ATOM 1749 C C . THR A 1 218 ? 14.223 13.505 -7.188 1.00 90.94 218 THR A C 1
ATOM 1751 O O . THR A 1 218 ? 14.731 13.774 -6.102 1.00 90.94 218 THR A O 1
ATOM 1754 N N . ALA A 1 219 ? 13.234 12.616 -7.307 1.00 90.56 219 ALA A N 1
ATOM 1755 C CA . ALA A 1 219 ? 12.597 11.986 -6.159 1.00 90.56 219 ALA A CA 1
ATOM 1756 C C . ALA A 1 219 ? 13.562 11.098 -5.364 1.00 90.56 219 ALA A C 1
ATOM 1758 O O . ALA A 1 219 ? 13.521 11.109 -4.136 1.00 90.56 219 ALA A O 1
ATOM 1759 N N . ARG A 1 220 ? 14.465 10.376 -6.044 1.00 90.12 220 ARG A N 1
ATOM 1760 C CA . ARG A 1 220 ? 15.413 9.438 -5.417 1.00 90.12 220 ARG A CA 1
ATOM 1761 C C . ARG A 1 220 ? 16.323 10.064 -4.357 1.00 90.12 220 ARG A C 1
ATOM 1763 O O . ARG A 1 220 ? 16.786 9.356 -3.474 1.00 90.12 220 ARG A O 1
ATOM 1770 N N . GLU A 1 221 ? 16.593 11.367 -4.444 1.00 88.62 221 GLU A N 1
ATOM 1771 C CA . GLU A 1 221 ? 17.448 12.089 -3.488 1.00 88.62 221 GLU A CA 1
ATOM 1772 C C . GLU A 1 221 ? 16.715 12.422 -2.181 1.00 88.62 221 GLU A C 1
ATOM 1774 O O . GLU A 1 221 ? 17.347 12.741 -1.178 1.00 88.62 221 GLU A O 1
ATOM 1779 N N . GLN A 1 222 ? 15.382 12.358 -2.199 1.00 86.38 222 GLN A N 1
ATOM 1780 C CA . GLN A 1 222 ? 14.507 12.746 -1.093 1.00 86.38 222 GLN A CA 1
ATOM 1781 C C . GLN A 1 222 ? 13.875 11.537 -0.395 1.00 86.38 222 GLN A C 1
ATOM 1783 O O . GLN A 1 222 ? 13.131 11.710 0.568 1.00 86.38 222 GLN A O 1
ATOM 1788 N N . VAL A 1 223 ? 14.135 10.318 -0.879 1.00 84.12 223 VAL A N 1
ATOM 1789 C CA . VAL A 1 223 ? 13.619 9.102 -0.248 1.00 84.12 223 VAL A CA 1
ATOM 1790 C C . VAL A 1 223 ? 14.412 8.821 1.024 1.00 84.12 223 VAL A C 1
ATOM 1792 O O . VAL A 1 223 ? 15.621 8.598 0.984 1.00 84.12 223 VAL A O 1
ATOM 1795 N N . GLU A 1 224 ? 13.716 8.794 2.155 1.00 79.56 224 GLU A N 1
ATOM 1796 C CA . GLU A 1 224 ? 14.286 8.368 3.430 1.00 79.56 224 GLU A CA 1
ATOM 1797 C C . GLU A 1 224 ? 14.419 6.836 3.445 1.00 79.56 224 GLU A C 1
ATOM 1799 O O . GLU A 1 224 ? 13.436 6.095 3.398 1.00 79.56 224 GLU A O 1
ATOM 1804 N N . LEU A 1 225 ? 15.667 6.358 3.455 1.00 71.25 225 LEU A N 1
ATOM 1805 C CA . LEU A 1 225 ? 16.023 4.938 3.428 1.00 71.25 225 LEU A CA 1
ATOM 1806 C C . LEU A 1 225 ? 16.029 4.373 4.852 1.00 71.25 225 LEU A C 1
ATOM 1808 O O . LEU A 1 225 ? 17.088 4.136 5.427 1.00 71.25 225 LEU A O 1
ATOM 1812 N N . GLU A 1 226 ? 14.853 4.212 5.449 1.00 72.00 226 GLU A N 1
ATOM 1813 C CA . GLU A 1 226 ? 14.726 3.478 6.713 1.00 72.00 226 GLU 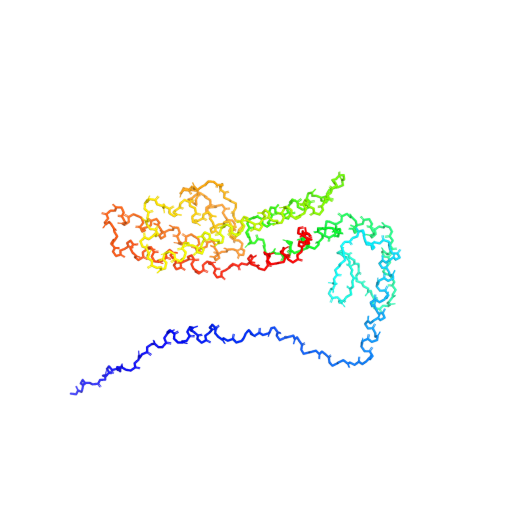A CA 1
ATOM 1814 C C . GLU A 1 226 ? 14.722 1.959 6.437 1.00 72.00 226 GLU A C 1
ATOM 1816 O O . GLU A 1 226 ? 15.663 1.422 5.851 1.00 72.00 226 GLU A O 1
ATOM 1821 N N . SER A 1 227 ? 13.668 1.225 6.793 1.00 67.31 227 SER A N 1
ATOM 1822 C CA . SER A 1 227 ? 13.553 -0.228 6.557 1.00 67.31 227 SER A CA 1
ATOM 1823 C C . SER A 1 227 ? 13.366 -0.630 5.079 1.00 67.31 227 SER A C 1
ATOM 1825 O O . SER A 1 227 ? 13.290 -1.819 4.749 1.00 67.31 227 SER A O 1
ATOM 1827 N N . ASN A 1 228 ? 13.384 0.355 4.180 1.00 73.81 228 ASN A N 1
ATOM 1828 C CA . ASN A 1 228 ? 13.050 0.261 2.764 1.00 73.81 228 ASN A CA 1
ATOM 1829 C C . ASN A 1 228 ? 14.245 0.201 1.806 1.00 73.81 228 ASN A C 1
ATOM 1831 O O . ASN A 1 228 ? 14.073 0.226 0.583 1.00 73.81 228 ASN A O 1
ATOM 1835 N N . GLU A 1 229 ? 15.461 0.110 2.343 1.00 86.50 229 GLU A N 1
ATOM 1836 C CA . GLU A 1 229 ? 16.707 0.180 1.576 1.00 86.50 229 GLU A CA 1
ATOM 1837 C C . GLU A 1 229 ? 16.736 -0.805 0.395 1.00 86.50 229 GLU A C 1
ATOM 1839 O O . GLU A 1 229 ? 17.179 -0.454 -0.700 1.00 86.50 229 GLU A O 1
ATOM 1844 N N . LYS A 1 230 ? 16.203 -2.022 0.576 1.00 91.62 230 LYS A N 1
ATOM 1845 C CA . LYS A 1 230 ? 16.185 -3.040 -0.484 1.00 91.62 230 LYS A CA 1
ATOM 1846 C C . LYS A 1 230 ? 15.204 -2.700 -1.613 1.00 91.62 230 LYS A C 1
ATOM 1848 O O . LYS A 1 230 ? 15.584 -2.768 -2.781 1.00 91.62 230 LYS A O 1
ATOM 1853 N N . SER A 1 231 ? 13.974 -2.310 -1.277 1.00 93.00 231 SER A N 1
ATOM 1854 C CA . SER A 1 231 ? 12.940 -1.903 -2.242 1.00 93.00 231 SER A CA 1
ATOM 1855 C C . SER A 1 231 ? 13.395 -0.695 -3.061 1.00 93.00 231 SER A C 1
ATOM 1857 O O . SER A 1 231 ? 13.285 -0.686 -4.291 1.00 93.00 231 SER A O 1
ATOM 1859 N N . PHE A 1 232 ? 13.990 0.291 -2.385 1.00 94.19 232 PHE A N 1
ATOM 1860 C CA . PHE A 1 232 ? 14.597 1.448 -3.029 1.00 94.19 232 PHE A CA 1
ATOM 1861 C C . PHE A 1 232 ? 15.746 1.046 -3.955 1.00 94.19 232 PHE A C 1
ATOM 1863 O O . PHE A 1 232 ? 15.747 1.426 -5.123 1.00 94.19 232 PHE A O 1
ATOM 1870 N N . SER A 1 233 ? 16.697 0.243 -3.465 1.00 94.81 233 SER A N 1
ATOM 1871 C CA . SER A 1 233 ? 17.873 -0.167 -4.242 1.00 94.81 233 SER A CA 1
ATOM 1872 C C . SER A 1 233 ? 17.486 -0.894 -5.525 1.00 94.81 233 SER A C 1
ATOM 1874 O O . SER A 1 233 ? 18.050 -0.619 -6.579 1.00 94.81 233 SER A O 1
ATOM 1876 N N . LEU A 1 234 ? 16.502 -1.793 -5.467 1.00 96.44 234 LEU A N 1
ATOM 1877 C CA . LEU A 1 234 ? 16.018 -2.509 -6.649 1.00 96.44 234 LEU A CA 1
ATOM 1878 C C . LEU A 1 234 ? 15.312 -1.579 -7.638 1.00 96.44 234 LEU A C 1
ATOM 1880 O O . LEU A 1 234 ? 15.550 -1.679 -8.841 1.00 96.44 234 LEU A O 1
ATOM 1884 N N . THR A 1 235 ? 14.507 -0.638 -7.138 1.00 96.38 235 THR A N 1
ATOM 1885 C CA . THR A 1 235 ? 13.871 0.394 -7.973 1.00 96.38 235 THR A CA 1
ATOM 1886 C C . THR A 1 235 ? 14.923 1.246 -8.680 1.00 96.38 235 THR A C 1
ATOM 1888 O O . THR A 1 235 ? 14.832 1.488 -9.884 1.00 96.38 235 THR A O 1
ATOM 1891 N N . ASP A 1 236 ? 15.965 1.648 -7.955 1.00 96.38 236 ASP A N 1
ATOM 1892 C CA . ASP A 1 236 ? 17.019 2.496 -8.490 1.00 96.38 236 ASP A CA 1
ATOM 1893 C C . ASP A 1 236 ? 17.931 1.773 -9.491 1.00 96.38 236 ASP A C 1
ATOM 1895 O O . ASP A 1 236 ? 18.263 2.314 -10.548 1.00 96.38 236 ASP A O 1
ATOM 1899 N N . LEU A 1 237 ? 18.289 0.519 -9.204 1.00 97.44 237 LEU A N 1
ATOM 1900 C CA . LEU A 1 237 ? 19.051 -0.331 -10.117 1.00 97.44 237 LEU A CA 1
ATOM 1901 C C . LEU A 1 237 ? 18.270 -0.616 -11.403 1.00 97.44 237 LEU A C 1
ATOM 1903 O O . LEU A 1 237 ? 18.848 -0.541 -12.490 1.00 97.44 237 LEU A O 1
ATOM 1907 N N . ALA A 1 238 ? 16.966 -0.893 -11.302 1.00 97.56 238 ALA A N 1
ATOM 1908 C CA . ALA A 1 238 ? 16.095 -1.060 -12.462 1.00 97.56 238 ALA A CA 1
ATOM 1909 C C . ALA A 1 238 ? 16.057 0.216 -13.318 1.00 97.56 238 ALA A C 1
ATOM 1911 O O . ALA A 1 238 ? 16.186 0.142 -14.540 1.00 97.56 238 ALA A O 1
ATOM 1912 N N . TRP A 1 239 ? 15.962 1.389 -12.688 1.00 97.25 239 TRP A N 1
ATOM 1913 C CA . TRP A 1 239 ? 15.978 2.675 -13.385 1.00 97.25 239 TRP A CA 1
ATOM 1914 C C . TRP A 1 239 ? 17.296 2.941 -14.113 1.00 97.25 239 TRP A C 1
ATOM 1916 O O . TRP A 1 239 ? 17.293 3.224 -15.314 1.00 97.25 239 TRP A O 1
ATOM 1926 N N . LEU A 1 240 ? 18.430 2.775 -13.425 1.00 96.69 240 LEU A N 1
ATOM 1927 C CA . LEU A 1 240 ? 19.760 2.951 -14.016 1.00 96.69 240 LEU A CA 1
ATOM 1928 C C . LEU A 1 240 ? 19.986 2.009 -15.204 1.00 96.69 240 LEU A C 1
ATOM 1930 O O . LEU A 1 240 ? 20.531 2.427 -16.229 1.00 96.69 240 LEU A O 1
ATOM 1934 N N . ARG A 1 241 ? 19.552 0.747 -15.095 1.00 97.06 241 ARG A N 1
ATOM 1935 C CA . ARG A 1 241 ? 19.669 -0.213 -16.201 1.00 97.06 241 ARG A CA 1
ATOM 1936 C C . ARG A 1 241 ? 18.759 0.111 -17.366 1.00 97.06 241 ARG A C 1
ATOM 1938 O O . ARG A 1 241 ? 19.192 -0.062 -18.503 1.00 97.06 241 ARG A O 1
ATOM 1945 N N . LEU A 1 242 ? 17.550 0.605 -17.114 1.00 96.88 242 LEU A N 1
ATOM 1946 C CA . LEU A 1 242 ? 16.662 1.010 -18.195 1.00 96.88 242 LEU A CA 1
ATOM 1947 C C . LEU A 1 242 ? 17.222 2.217 -18.958 1.00 96.88 242 LEU A C 1
ATOM 1949 O O . LEU A 1 242 ? 17.223 2.201 -20.186 1.00 96.88 242 LEU A O 1
ATOM 1953 N N . LEU A 1 243 ? 17.771 3.213 -18.253 1.00 95.25 243 LEU A N 1
ATOM 1954 C CA . LEU A 1 243 ? 18.468 4.340 -18.883 1.00 95.25 243 LEU A CA 1
ATOM 1955 C C . LEU A 1 243 ? 19.618 3.877 -19.783 1.00 95.25 243 LEU A C 1
ATOM 1957 O O . LEU A 1 243 ? 19.731 4.300 -20.934 1.00 95.25 243 LEU A O 1
ATOM 1961 N N . GLU A 1 244 ? 20.483 3.007 -19.258 1.00 95.25 244 GLU A N 1
ATOM 1962 C CA . GLU A 1 244 ? 21.624 2.479 -20.005 1.00 95.25 244 GLU A CA 1
ATOM 1963 C C . GLU A 1 244 ? 21.166 1.681 -21.237 1.00 95.25 244 GLU A C 1
ATOM 1965 O O . GLU A 1 244 ? 21.708 1.862 -22.332 1.00 95.25 244 GLU A O 1
ATOM 1970 N N . ALA A 1 245 ? 20.137 0.845 -21.079 1.00 95.56 245 ALA A N 1
ATOM 1971 C CA . ALA A 1 245 ? 19.574 0.038 -22.154 1.00 95.56 245 ALA A CA 1
ATOM 1972 C C . ALA A 1 245 ? 18.938 0.896 -23.257 1.00 95.56 245 ALA A C 1
ATOM 1974 O O . ALA A 1 245 ? 19.214 0.652 -24.431 1.00 95.56 245 ALA A O 1
ATOM 1975 N N . ASN A 1 246 ? 18.163 1.927 -22.899 1.00 94.62 246 ASN A N 1
ATOM 1976 C CA . ASN A 1 246 ? 17.585 2.874 -23.856 1.00 94.62 246 ASN A CA 1
ATOM 1977 C C . ASN A 1 246 ? 18.676 3.611 -24.642 1.00 94.62 246 ASN A C 1
ATOM 1979 O O . ASN A 1 246 ? 18.613 3.665 -25.866 1.00 94.62 246 ASN A O 1
ATOM 1983 N N . ARG A 1 247 ? 19.754 4.062 -23.985 1.00 94.19 247 ARG A N 1
ATOM 1984 C CA . ARG A 1 247 ? 20.879 4.714 -24.680 1.00 94.19 247 ARG A CA 1
ATOM 1985 C C . ARG A 1 247 ? 21.547 3.796 -25.711 1.00 94.19 247 ARG A C 1
ATOM 1987 O O . ARG A 1 247 ? 21.953 4.237 -26.790 1.00 94.19 247 ARG A O 1
ATOM 1994 N N . HIS A 1 248 ? 21.703 2.514 -25.382 1.00 94.31 248 HIS A N 1
ATOM 1995 C CA . HIS A 1 248 ? 22.210 1.518 -26.328 1.00 94.31 248 HIS A CA 1
ATOM 1996 C C . HIS A 1 248 ? 21.216 1.256 -27.463 1.00 94.31 248 HIS A C 1
ATOM 1998 O O . HIS A 1 248 ? 21.618 1.199 -28.624 1.00 94.31 248 HIS A O 1
ATOM 2004 N N . PHE A 1 249 ? 19.926 1.199 -27.143 1.00 93.38 249 PHE A N 1
ATOM 2005 C CA . PHE A 1 249 ? 18.859 1.000 -28.113 1.00 93.38 249 PHE A CA 1
ATOM 2006 C C . PHE A 1 249 ? 18.757 2.128 -29.144 1.00 93.38 249 PHE A C 1
ATOM 2008 O O . PHE A 1 249 ? 18.678 1.864 -30.341 1.00 93.38 249 PHE A O 1
ATOM 2015 N N . GLU A 1 250 ? 18.840 3.381 -28.707 1.00 90.88 250 GLU A N 1
ATOM 2016 C CA . GLU A 1 250 ? 18.781 4.556 -29.584 1.00 90.88 250 GLU A CA 1
ATOM 2017 C C . GLU A 1 250 ? 19.964 4.631 -30.558 1.00 90.88 250 GLU A C 1
ATOM 2019 O O . GLU A 1 250 ? 19.820 5.081 -31.694 1.00 90.88 250 GLU A O 1
ATOM 2024 N N . THR A 1 251 ? 21.149 4.192 -30.123 1.00 89.19 251 THR A N 1
ATOM 2025 C CA . THR A 1 251 ? 22.391 4.311 -30.903 1.00 89.19 251 THR A CA 1
ATOM 2026 C C . THR A 1 251 ? 22.677 3.099 -31.789 1.00 89.19 251 THR A C 1
ATOM 2028 O O . THR A 1 251 ? 23.264 3.255 -32.861 1.00 89.19 251 THR A O 1
ATOM 2031 N N . GLY A 1 252 ? 22.288 1.899 -31.353 1.00 82.31 252 GLY A N 1
ATOM 2032 C CA . GLY A 1 252 ? 22.643 0.626 -31.988 1.00 82.31 252 GLY A CA 1
ATOM 2033 C C . GLY A 1 252 ? 21.467 -0.315 -32.252 1.00 82.31 252 GLY A C 1
ATOM 2034 O O . GLY A 1 252 ? 21.680 -1.421 -32.751 1.00 82.31 252 GLY A O 1
ATOM 2035 N N . GLY A 1 253 ? 20.235 0.094 -31.940 1.00 90.31 253 GLY A N 1
ATOM 2036 C CA . GLY A 1 253 ? 19.063 -0.778 -31.962 1.00 90.31 253 GLY A CA 1
ATOM 2037 C C . GLY A 1 253 ? 19.111 -1.831 -30.854 1.00 90.31 253 GLY A C 1
ATOM 2038 O O . GLY A 1 253 ? 19.794 -1.681 -29.844 1.00 90.31 253 GLY A O 1
ATOM 2039 N N . PHE A 1 254 ? 18.390 -2.938 -31.033 1.00 91.62 254 PHE A N 1
ATOM 2040 C CA . PHE A 1 254 ? 18.346 -4.026 -30.050 1.00 91.62 254 PHE A CA 1
ATOM 2041 C C . PHE A 1 254 ? 19.619 -4.897 -30.070 1.00 91.62 254 PHE A C 1
ATOM 2043 O O . PHE A 1 254 ? 19.580 -6.082 -30.410 1.00 91.62 254 PHE A O 1
ATOM 2050 N N . ASP A 1 255 ? 20.760 -4.286 -29.751 1.00 92.31 255 ASP A N 1
ATOM 2051 C CA . ASP A 1 255 ? 22.065 -4.935 -29.654 1.00 92.31 255 ASP A CA 1
ATOM 2052 C C . ASP A 1 255 ? 22.224 -5.741 -28.348 1.00 92.31 255 ASP A C 1
ATOM 2054 O O . ASP A 1 255 ? 21.339 -5.785 -27.488 1.00 92.31 255 ASP A O 1
ATOM 2058 N N . GLU A 1 256 ? 23.363 -6.422 -28.185 1.00 94.00 256 GLU A N 1
ATOM 2059 C CA . GLU A 1 256 ? 23.578 -7.282 -27.015 1.00 94.00 256 GLU A CA 1
ATOM 2060 C C . GLU A 1 256 ? 23.618 -6.487 -25.697 1.00 94.00 256 GLU A C 1
ATOM 2062 O O . GLU A 1 256 ? 23.198 -7.009 -24.666 1.00 94.00 256 GLU A O 1
ATOM 2067 N N . LYS A 1 257 ? 24.049 -5.217 -25.707 1.00 94.50 257 LYS A N 1
ATOM 2068 C CA . LYS A 1 257 ? 24.071 -4.380 -24.497 1.00 94.50 257 LYS A CA 1
ATOM 2069 C C . LYS A 1 257 ? 22.664 -3.938 -24.107 1.00 94.50 257 LYS A C 1
ATOM 2071 O O . LYS A 1 257 ? 22.296 -4.090 -22.943 1.00 94.50 257 LYS A O 1
ATOM 2076 N N . ALA A 1 258 ? 21.869 -3.471 -25.071 1.00 95.38 258 ALA A N 1
ATOM 2077 C CA . ALA A 1 258 ? 20.464 -3.125 -24.865 1.00 95.38 258 ALA A CA 1
ATOM 2078 C C . ALA A 1 258 ? 19.671 -4.333 -24.342 1.00 95.38 258 ALA A C 1
ATOM 2080 O O . ALA A 1 258 ? 18.913 -4.227 -23.379 1.00 95.38 258 ALA A O 1
ATOM 2081 N N . LYS A 1 259 ? 19.914 -5.516 -24.915 1.00 96.25 259 LYS A N 1
ATOM 2082 C CA . LYS A 1 259 ? 19.287 -6.773 -24.496 1.00 96.25 259 LYS A CA 1
ATOM 2083 C C . LYS A 1 259 ? 19.681 -7.204 -23.082 1.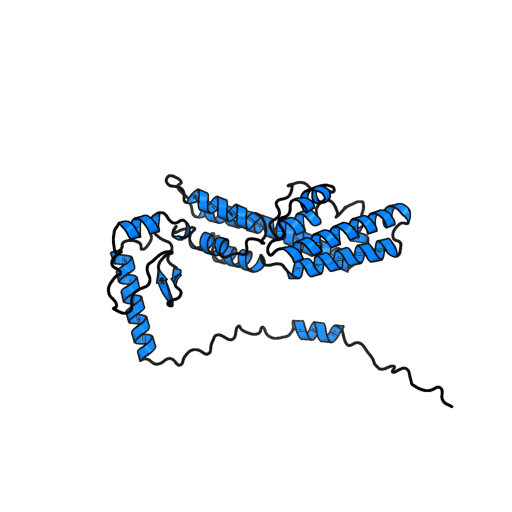00 96.25 259 LYS A C 1
ATOM 2085 O O . LYS A 1 259 ? 18.812 -7.648 -22.334 1.00 96.25 259 LYS A O 1
ATOM 2090 N N . ILE A 1 260 ? 20.962 -7.112 -22.711 1.00 96.31 260 ILE A N 1
ATOM 2091 C CA . ILE A 1 260 ? 21.415 -7.421 -21.344 1.00 96.31 260 ILE A CA 1
ATOM 2092 C C . ILE A 1 260 ? 20.762 -6.460 -20.349 1.00 96.31 260 ILE A C 1
ATOM 2094 O O . ILE A 1 260 ? 20.185 -6.920 -19.366 1.00 96.31 260 ILE A O 1
ATOM 2098 N N . GLY A 1 261 ? 20.789 -5.155 -20.630 1.00 96.56 261 GLY A N 1
ATOM 2099 C CA . GLY A 1 261 ? 20.171 -4.152 -19.766 1.00 96.56 261 GLY A CA 1
ATOM 2100 C C . GLY A 1 261 ? 18.669 -4.387 -19.592 1.00 96.56 261 GLY A C 1
ATOM 2101 O O . GLY A 1 261 ? 18.195 -4.467 -18.464 1.00 96.56 261 GLY A O 1
ATOM 2102 N N . ALA A 1 262 ? 17.933 -4.620 -20.684 1.00 97.38 262 ALA A N 1
ATOM 2103 C CA . ALA A 1 262 ? 16.500 -4.915 -20.638 1.00 97.38 262 ALA A CA 1
ATOM 2104 C C . ALA A 1 262 ? 16.164 -6.151 -19.786 1.00 97.38 262 ALA A C 1
ATOM 2106 O O . ALA A 1 262 ? 15.199 -6.132 -19.027 1.00 97.38 262 ALA A O 1
ATOM 2107 N N . LYS A 1 263 ? 16.968 -7.219 -19.870 1.00 97.88 263 LYS A N 1
ATOM 2108 C CA . LYS A 1 263 ? 16.791 -8.410 -19.023 1.00 97.88 263 LYS A CA 1
ATOM 2109 C C . LYS A 1 263 ? 17.032 -8.115 -17.547 1.00 97.88 263 LYS A C 1
ATOM 2111 O O . LYS A 1 263 ? 16.238 -8.540 -16.720 1.00 97.88 263 LYS A O 1
ATOM 2116 N N . GLN A 1 264 ? 18.078 -7.355 -17.231 1.00 98.00 264 GLN A N 1
ATOM 2117 C CA . GLN A 1 264 ? 18.380 -6.973 -15.851 1.00 98.00 264 GLN A CA 1
ATOM 2118 C C . GLN A 1 264 ? 17.266 -6.128 -15.229 1.00 98.00 264 GLN A C 1
ATOM 2120 O O . GLN A 1 264 ? 16.969 -6.296 -14.053 1.00 98.00 264 GLN A O 1
ATOM 2125 N N . VAL A 1 265 ? 16.606 -5.260 -16.007 1.00 98.25 265 VAL A N 1
ATOM 2126 C CA . VAL A 1 265 ? 15.419 -4.535 -15.524 1.00 98.25 265 VAL A CA 1
ATOM 2127 C C . VAL A 1 265 ? 14.330 -5.520 -15.092 1.00 98.25 265 VAL A C 1
ATOM 2129 O O . VAL A 1 265 ? 13.795 -5.379 -13.999 1.00 98.25 265 VAL A O 1
ATOM 2132 N N . VAL A 1 266 ? 14.030 -6.539 -15.906 1.00 98.12 266 VAL A N 1
ATOM 2133 C CA . VAL A 1 266 ? 13.035 -7.570 -15.555 1.00 98.12 266 VAL A CA 1
ATOM 2134 C C . VAL A 1 266 ? 13.443 -8.321 -14.288 1.00 98.12 266 VAL A C 1
ATOM 2136 O O . VAL A 1 266 ? 12.617 -8.479 -13.399 1.00 98.12 266 VAL A O 1
ATOM 2139 N N . GLU A 1 267 ? 14.711 -8.724 -14.176 1.00 98.00 267 GLU A N 1
ATOM 2140 C CA . GLU A 1 267 ? 15.245 -9.420 -12.995 1.00 98.00 267 GLU A CA 1
ATOM 2141 C C . GLU A 1 267 ? 15.114 -8.580 -11.714 1.00 98.00 267 GLU A C 1
ATOM 2143 O O . GLU A 1 267 ? 14.694 -9.094 -10.680 1.00 98.00 267 GLU A O 1
ATOM 2148 N N . PHE A 1 268 ? 15.413 -7.279 -11.772 1.00 98.31 268 PHE A N 1
ATOM 2149 C CA . PHE A 1 268 ? 15.275 -6.399 -10.608 1.00 98.31 268 PHE A CA 1
ATOM 2150 C C . PHE A 1 268 ? 13.820 -6.137 -10.225 1.00 98.31 268 PHE A C 1
ATOM 2152 O O . PHE A 1 268 ? 13.517 -6.058 -9.036 1.00 98.31 268 PHE A O 1
ATOM 2159 N N . VAL A 1 269 ? 12.915 -6.019 -11.202 1.00 97.69 269 VAL A N 1
ATOM 2160 C CA . VAL A 1 269 ? 11.478 -5.8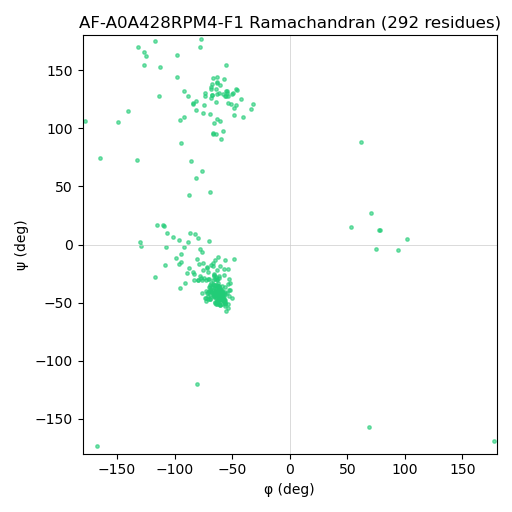88 -10.919 1.00 97.69 269 VAL A CA 1
ATOM 2161 C C . VAL A 1 269 ? 10.923 -7.183 -10.321 1.00 97.69 269 VAL A C 1
ATOM 2163 O O . VAL A 1 269 ? 10.091 -7.116 -9.421 1.00 97.69 269 VAL A O 1
ATOM 2166 N N . ASP A 1 270 ? 11.401 -8.348 -10.764 1.00 97.50 270 ASP A N 1
ATOM 2167 C CA . ASP A 1 270 ? 11.010 -9.652 -10.215 1.00 97.50 270 ASP A CA 1
ATOM 2168 C C . ASP A 1 270 ? 11.475 -9.791 -8.758 1.00 97.50 270 ASP A C 1
ATOM 2170 O O . ASP A 1 270 ? 10.666 -10.045 -7.866 1.00 97.50 270 ASP A O 1
ATOM 2174 N N . GLU A 1 271 ? 12.750 -9.490 -8.476 1.00 96.75 271 GLU A N 1
ATOM 2175 C CA . GLU A 1 271 ? 13.272 -9.504 -7.104 1.00 96.75 271 GLU A CA 1
ATOM 2176 C C . GLU A 1 271 ? 12.559 -8.485 -6.203 1.00 96.75 271 GLU A C 1
ATOM 2178 O O . GLU A 1 271 ? 12.315 -8.757 -5.025 1.00 96.75 271 GLU A O 1
ATOM 2183 N N . PHE A 1 272 ? 12.202 -7.318 -6.743 1.00 95.69 272 PHE A N 1
ATOM 2184 C CA . PHE A 1 272 ? 11.428 -6.313 -6.019 1.00 95.69 272 PHE A CA 1
ATOM 2185 C C . PHE A 1 272 ? 10.053 -6.852 -5.626 1.00 95.69 272 PHE A C 1
ATOM 2187 O O . PHE A 1 272 ? 9.584 -6.622 -4.513 1.00 95.69 272 PHE A O 1
ATOM 2194 N N . PHE A 1 273 ? 9.410 -7.586 -6.529 1.00 90.00 273 PHE A N 1
ATOM 2195 C CA . PHE A 1 273 ? 8.060 -8.090 -6.331 1.00 90.00 273 PHE A CA 1
ATOM 2196 C C . PHE A 1 273 ? 7.966 -9.130 -5.207 1.00 90.00 273 PHE A C 1
ATOM 2198 O O . PHE A 1 273 ? 6.968 -9.178 -4.486 1.00 90.00 273 PHE A O 1
ATOM 2205 N N . GLU A 1 274 ? 9.032 -9.901 -4.988 1.00 90.38 274 GLU A N 1
ATOM 2206 C CA . GLU A 1 274 ? 9.151 -10.834 -3.859 1.00 90.38 274 GLU A CA 1
ATOM 2207 C C . GLU A 1 274 ? 9.190 -10.128 -2.488 1.00 90.38 274 GLU A C 1
ATOM 2209 O O . GLU A 1 274 ? 9.009 -10.768 -1.450 1.00 90.38 274 GLU A O 1
ATOM 2214 N N . LEU A 1 275 ? 9.387 -8.805 -2.461 1.00 89.44 275 LEU A N 1
ATOM 2215 C CA . LEU A 1 275 ? 9.328 -7.987 -1.248 1.00 89.44 275 LEU A CA 1
ATOM 2216 C C . LEU A 1 275 ? 7.914 -7.472 -0.932 1.00 89.44 275 LEU A C 1
ATOM 2218 O O . LEU A 1 275 ? 7.755 -6.734 0.040 1.00 89.44 275 LEU A O 1
ATOM 2222 N N . ASP A 1 276 ? 6.887 -7.826 -1.715 1.00 87.44 276 ASP A N 1
ATOM 2223 C CA . ASP A 1 276 ? 5.526 -7.314 -1.523 1.00 87.44 276 ASP A CA 1
ATOM 2224 C C . ASP A 1 276 ? 4.919 -7.729 -0.168 1.00 87.44 276 ASP A C 1
ATOM 2226 O O . ASP A 1 276 ? 4.489 -8.865 0.045 1.00 87.44 276 ASP A O 1
ATOM 2230 N N . LYS A 1 277 ? 4.809 -6.754 0.740 1.00 84.75 277 LYS A N 1
ATOM 2231 C CA . LYS A 1 277 ? 4.180 -6.893 2.064 1.00 84.75 277 LYS A CA 1
ATOM 2232 C C . LYS A 1 277 ? 2.690 -6.524 2.070 1.00 84.75 277 LYS A C 1
ATOM 2234 O O . LYS A 1 277 ? 2.039 -6.628 3.106 1.00 84.75 277 LYS A O 1
ATOM 2239 N N . ASN A 1 278 ? 2.121 -6.091 0.942 1.00 86.94 278 ASN A N 1
ATOM 2240 C CA . ASN A 1 278 ? 0.782 -5.491 0.894 1.00 86.94 278 ASN A CA 1
ATOM 2241 C C . ASN A 1 278 ? -0.354 -6.505 0.735 1.00 86.94 278 ASN A C 1
ATOM 2243 O O . ASN A 1 278 ? -1.512 -6.208 1.038 1.00 86.94 278 ASN A O 1
ATOM 2247 N N . ARG A 1 279 ? -0.046 -7.714 0.260 1.00 82.56 279 ARG A N 1
ATOM 2248 C CA . ARG A 1 279 ? -1.053 -8.750 0.00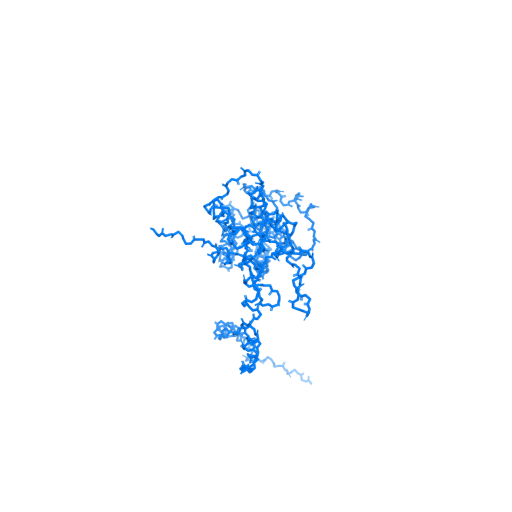7 1.00 82.56 279 ARG A CA 1
ATOM 2249 C C . ARG A 1 279 ? -1.851 -9.150 1.262 1.00 82.56 279 ARG A C 1
ATOM 2251 O O . ARG A 1 279 ? -3.074 -9.233 1.150 1.00 82.56 279 ARG A O 1
ATOM 2258 N N . PRO A 1 280 ? -1.237 -9.351 2.449 1.00 81.44 280 PRO A N 1
ATOM 2259 C CA . PRO A 1 280 ? -1.985 -9.608 3.681 1.00 81.44 280 PRO A CA 1
ATOM 2260 C C . PRO A 1 280 ? -2.941 -8.469 4.046 1.00 81.44 280 PRO A C 1
ATOM 2262 O O . PRO A 1 280 ? -4.070 -8.733 4.437 1.00 81.44 280 PRO A O 1
ATOM 2265 N N . ILE A 1 281 ? -2.531 -7.214 3.843 1.00 81.12 281 ILE A N 1
ATOM 2266 C CA . ILE A 1 281 ? -3.356 -6.020 4.096 1.00 81.12 281 ILE A CA 1
ATOM 2267 C C . ILE A 1 281 ? -4.597 -6.041 3.210 1.00 81.12 281 ILE A C 1
ATOM 2269 O O . ILE A 1 281 ? -5.718 -5.868 3.678 1.00 81.12 281 ILE A O 1
ATOM 2273 N N . CYS A 1 282 ? -4.391 -6.311 1.921 1.00 81.12 282 CYS A N 1
ATOM 2274 C CA . CYS A 1 282 ? -5.462 -6.418 0.940 1.00 81.12 282 CYS A CA 1
ATOM 2275 C C . CYS A 1 282 ? -6.477 -7.511 1.319 1.00 81.12 282 CYS A C 1
ATOM 2277 O O . CYS A 1 282 ? -7.683 -7.302 1.176 1.00 81.12 282 CYS A O 1
ATOM 2279 N N . GLN A 1 283 ? -6.000 -8.648 1.840 1.00 77.94 283 GLN A N 1
ATOM 2280 C CA . GLN A 1 283 ? -6.862 -9.726 2.324 1.00 77.94 283 GLN A CA 1
ATOM 2281 C C . GLN A 1 283 ? -7.619 -9.328 3.596 1.00 77.94 283 GLN A C 1
ATOM 2283 O O . GLN A 1 283 ? -8.829 -9.497 3.658 1.00 77.94 283 GLN A O 1
ATOM 2288 N N . LEU A 1 284 ? -6.936 -8.736 4.576 1.00 71.06 284 LEU A N 1
ATOM 2289 C CA . LEU A 1 284 ? -7.560 -8.284 5.821 1.00 71.06 284 LEU A CA 1
ATOM 2290 C C . LEU A 1 284 ? -8.641 -7.232 5.568 1.00 71.06 284 LEU A C 1
ATOM 2292 O O . LEU A 1 284 ? -9.694 -7.268 6.195 1.00 71.06 284 LEU A O 1
ATOM 2296 N N . VAL A 1 285 ? -8.414 -6.332 4.608 1.00 70.62 285 VAL A N 1
ATOM 2297 C CA . VAL A 1 285 ? -9.434 -5.383 4.159 1.00 70.62 285 VAL A CA 1
ATOM 2298 C C . VAL A 1 285 ? -10.639 -6.114 3.589 1.00 70.62 285 VAL A C 1
ATOM 2300 O O . VAL A 1 285 ? -11.747 -5.777 3.979 1.00 70.62 285 VAL A O 1
ATOM 2303 N N . HIS A 1 286 ? -10.442 -7.114 2.723 1.00 71.31 286 HIS A N 1
ATOM 2304 C CA . HIS A 1 286 ? -11.542 -7.927 2.197 1.00 71.31 286 HIS A CA 1
ATOM 2305 C C . HIS A 1 286 ? -12.352 -8.580 3.326 1.00 71.31 286 HIS A C 1
ATOM 2307 O O . HIS A 1 286 ? -13.578 -8.589 3.262 1.00 71.31 286 HIS A O 1
ATOM 2313 N N . ASP A 1 287 ? -11.685 -9.109 4.347 1.00 67.31 287 ASP A N 1
ATOM 2314 C CA . ASP A 1 287 ? -12.336 -9.817 5.452 1.00 67.31 287 ASP A CA 1
ATOM 2315 C C . ASP A 1 287 ? -13.042 -8.855 6.433 1.00 67.31 287 ASP A C 1
ATOM 2317 O O . ASP A 1 287 ? -13.947 -9.258 7.160 1.00 67.31 287 ASP A O 1
ATOM 2321 N N . CYS A 1 288 ? -12.636 -7.579 6.453 1.00 61.41 288 CYS A N 1
ATOM 2322 C CA . CYS A 1 288 ? -13.186 -6.531 7.318 1.00 61.41 288 CYS A CA 1
ATOM 2323 C C . CYS A 1 288 ? -14.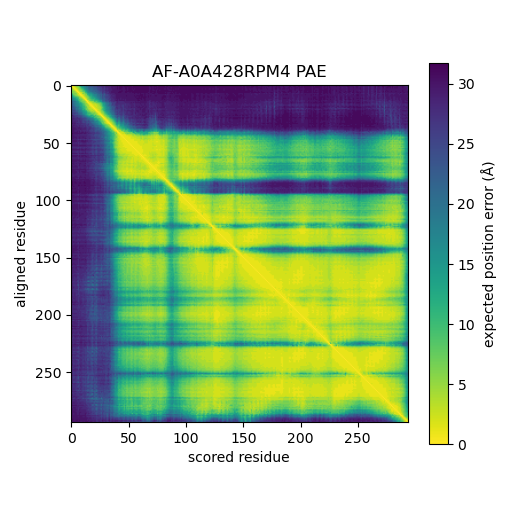289 -5.689 6.660 1.00 61.41 288 CYS A C 1
ATOM 2325 O O . CYS A 1 288 ? -14.889 -4.856 7.344 1.00 61.41 288 CYS A O 1
ATOM 2327 N N . VAL A 1 289 ? -14.550 -5.847 5.356 1.00 61.53 289 VAL A N 1
ATOM 2328 C CA . VAL A 1 289 ? -15.666 -5.137 4.722 1.00 61.53 289 VAL A CA 1
ATOM 2329 C C . VAL A 1 289 ? -16.971 -5.782 5.174 1.00 61.53 289 VAL A C 1
ATOM 2331 O O . VAL A 1 289 ? -17.153 -6.992 5.061 1.00 61.53 289 VAL A O 1
ATOM 2334 N N . PHE A 1 290 ? -17.886 -4.955 5.674 1.00 58.53 290 PHE A N 1
ATOM 2335 C CA . PHE A 1 290 ? -19.282 -5.332 5.863 1.00 58.53 290 PHE A CA 1
ATOM 2336 C C . PHE A 1 290 ? -19.811 -5.864 4.529 1.00 58.53 290 PHE A C 1
ATOM 2338 O O . PHE A 1 290 ? -19.697 -5.156 3.531 1.00 58.53 290 PHE A O 1
ATOM 2345 N N . GLU A 1 291 ? -20.306 -7.105 4.497 1.00 49.53 291 GLU A N 1
ATOM 2346 C CA . GLU A 1 291 ? -20.898 -7.680 3.288 1.00 49.53 291 GLU A CA 1
ATOM 2347 C C . GLU A 1 291 ? -21.888 -6.667 2.698 1.00 49.53 291 GLU A C 1
ATOM 2349 O O . GLU A 1 291 ? -22.857 -6.281 3.359 1.00 49.53 291 GLU A O 1
ATOM 2354 N N . ASP A 1 292 ? -21.616 -6.196 1.480 1.00 41.97 292 ASP A N 1
ATOM 2355 C CA . ASP A 1 292 ? -22.663 -5.597 0.668 1.00 41.97 292 ASP A CA 1
ATOM 2356 C C . ASP A 1 292 ? -23.619 -6.755 0.356 1.00 41.97 292 ASP A C 1
ATOM 2358 O O . ASP A 1 292 ? -23.285 -7.660 -0.413 1.00 41.97 292 ASP A O 1
ATOM 2362 N N . ASP A 1 293 ? -24.765 -6.776 1.039 1.00 31.33 293 ASP A N 1
ATOM 2363 C CA . ASP A 1 293 ? -25.889 -7.645 0.684 1.00 31.33 293 ASP A CA 1
ATOM 2364 C C . ASP A 1 293 ? -26.206 -7.369 -0.810 1.00 31.33 293 ASP A C 1
ATOM 2366 O O . ASP A 1 293 ? -26.290 -6.193 -1.187 1.00 31.33 293 ASP A O 1
ATOM 2370 N N . PRO A 1 294 ? -26.270 -8.404 -1.671 1.00 39.97 294 PRO A N 1
ATOM 2371 C CA . PRO A 1 294 ? -26.207 -8.280 -3.132 1.00 39.97 294 PRO A CA 1
ATOM 2372 C C . PRO A 1 294 ? -27.324 -7.457 -3.788 1.00 39.97 294 PRO A C 1
ATOM 2374 O O . PRO A 1 294 ? -28.463 -7.424 -3.268 1.00 39.97 294 PRO A O 1
#

Radius of gyration: 26.96 Å; Cα contacts (8 Å, |Δi|>4): 282; chains: 1; bounding box: 78×54×74 Å

Solvent-accessible surface area (backbone atoms only — not comparable to full-atom values): 17201 Å² total; per-residue (Å²): 136,84,91,85,84,76,86,71,94,78,77,73,77,62,61,72,60,57,54,55,59,62,75,66,54,74,76,78,65,79,74,65,73,76,74,69,80,87,44,75,68,56,59,53,48,52,53,49,53,45,52,51,44,53,50,49,41,51,74,67,65,42,69,87,60,34,25,72,47,75,41,99,89,72,38,75,41,44,71,88,61,78,75,77,52,93,80,82,51,82,53,94,67,75,48,77,66,46,50,56,50,37,71,67,37,54,52,14,32,62,89,43,5,67,62,44,47,55,58,64,73,45,67,84,59,28,32,38,42,52,58,56,31,40,57,52,56,54,61,44,60,41,90,90,54,87,72,47,71,64,59,54,44,52,42,51,50,52,23,45,52,52,51,50,51,41,52,50,52,53,52,50,47,47,58,45,28,73,76,40,37,66,52,58,69,28,80,92,59,62,42,68,27,42,52,54,48,38,55,38,24,52,47,37,43,86,63,76,94,64,74,43,69,63,52,59,78,62,49,65,81,71,60,80,69,63,99,41,48,66,59,49,50,30,46,50,52,24,49,55,28,44,55,54,14,46,58,36,29,77,76,64,38,91,36,74,64,16,50,51,22,30,44,50,26,44,53,28,53,52,60,43,56,78,66,66,75,50,63,65,56,53,50,52,51,62,74,66,46,78,80,76,78,130

Foldseek 3Di:
DDDDDDDDPPPPPPVVVVVVVVVPPDPPDPPPPPPDPPDVVVVVVVVVVQVLLVVLCVVLVCVVLWAWDQDPVRHIDAPPQDDDDPVSDRPPPRDPVVVVVLNLDLLGGRLCVLVLVLLVVDDLFFAQLSVVLNVQSVVCSDPPRPDDLVNNLVSLVVSLVLLVVLVVVLVVVLVVCVVPLVVCLDPVDHPQQPNLVSLCRGGNHDDDPDRGNCGCVPSLVVDDPDVCVLSSVLSVLLNVLSVQLNVCCVVPNCDPSNSVSSNSNSVSSVVSSVVRPCVVVSVSSVVSRDDPPD

Sequence (294 aa):
MDRSALYDPNRTTNAPAQLLAQLTRPRSFIKMPPSLPHSPGRDARWRAEMRQRLAWLRDLGVMGKVHIDVLPDGLPGFYGMPEETFDNSAPWVSGPKLVRRALKDPRNHPLMGGPIIILKEIDPDTHVAWKKALDRLEALCVPNTTATASDVSNILFEARRSYLTDWNQLIYFLAMGTKDCRYVLNQDEPVMPWLFQCMARMFGVQTPSEPDENWWVTAREQVELESNEKSFSLTDLAWLRLLEANRHFETGGFDEKAKIGAKQVVEFVDEFFELDKNRPICQLVHDCVFEDDP